Protein AF-A0A554M9Z1-F1 (afdb_monomer_lite)

Radius of gyration: 28.26 Å; chains: 1; bounding box: 62×58×90 Å

Foldseek 3Di:
DDDDDDDDDDDDDDDDDDDDDDPPPDDPPPPDDDDDDDPDPPPPPPPPPPFDDWWAFPAWADDAQFKIKTKTPFDADQVLAFQLQKWKDQDPPDTFRWPGWGWDDDPGIIMIMTGTPPGGRAAPRFIWMFGDQDDQNHGGRDSDDGHGHYPRDTGGHDYDPVQKDFPDFDPDDPDQQRGKTKIFGPDQFWHQCQQPFDWDADPVGDIDTQDHHHDGPPRRDDGIDIDGRD

Secondary structure (DSSP, 8-state):
------------------------------------S-----------PPPPPPPPEEEEEEEETTEEEEEESS---GGG--GGGEEEEEETTEEEPEEEEEEEEETTEEEEEEEESS----TTTT-EEEE--SSTT---SSSSS----S-S--EEEEPPTTSEEEEEEE---SSGGG-EEEEEE-SSS-EE-TT-EEEEE-TT--EEEEEE---SSS-EE-SEEEEE--

Structure (mmCIF, N/CA/C/O backbone):
data_AF-A0A554M9Z1-F1
#
_entry.id   AF-A0A554M9Z1-F1
#
loop_
_atom_site.group_PDB
_atom_site.id
_atom_site.type_symbol
_atom_site.label_atom_id
_atom_site.label_alt_id
_atom_site.label_comp_id
_atom_site.label_asym_id
_atom_site.label_entity_id
_atom_site.label_seq_id
_atom_site.pdbx_PDB_ins_code
_atom_site.Cartn_x
_atom_site.Cartn_y
_atom_site.Cartn_z
_atom_site.occupancy
_atom_site.B_iso_or_equiv
_atom_site.auth_seq_id
_atom_site.auth_comp_id
_atom_site.auth_asym_id
_atom_site.auth_atom_id
_atom_site.pdbx_PDB_model_num
ATOM 1 N N . MET A 1 1 ? -38.032 -23.028 -42.373 1.00 36.22 1 MET A N 1
ATOM 2 C CA . MET A 1 1 ? -36.761 -23.773 -42.470 1.00 36.22 1 MET A CA 1
ATOM 3 C C . MET A 1 1 ? -35.777 -23.158 -41.486 1.00 36.22 1 MET A C 1
ATOM 5 O O . MET A 1 1 ? -35.131 -22.180 -41.818 1.00 36.22 1 MET A O 1
ATOM 9 N N . CYS A 1 2 ? -35.730 -23.688 -40.267 1.00 27.98 2 CYS A N 1
ATOM 10 C CA . CYS A 1 2 ? -34.604 -23.541 -39.347 1.00 27.98 2 CYS A CA 1
ATOM 11 C C . CYS A 1 2 ? -34.327 -24.958 -38.856 1.00 27.98 2 CYS A C 1
ATOM 13 O O . CYS A 1 2 ? -35.214 -25.585 -38.280 1.00 27.98 2 CYS A O 1
ATOM 15 N N . SER A 1 3 ? -33.162 -25.490 -39.200 1.00 33.41 3 SER A N 1
ATOM 16 C CA . SER A 1 3 ? -32.712 -26.811 -38.783 1.00 33.41 3 SER A CA 1
ATOM 17 C C . SER A 1 3 ? -32.178 -26.758 -37.357 1.00 33.41 3 SER A C 1
ATOM 19 O O . SER A 1 3 ? -31.322 -25.934 -37.035 1.00 33.41 3 SER A O 1
ATOM 21 N N . GLU A 1 4 ? -32.693 -27.672 -36.543 1.00 33.28 4 GLU A N 1
ATOM 22 C CA . GLU A 1 4 ? -32.165 -28.102 -35.255 1.00 33.28 4 GLU A CA 1
ATOM 23 C C . GLU A 1 4 ? -30.729 -28.641 -35.379 1.00 33.28 4 GLU A C 1
ATOM 25 O O . GLU A 1 4 ? -30.370 -29.255 -36.383 1.00 33.28 4 GLU A O 1
ATOM 30 N N . TYR A 1 5 ? -29.944 -28.503 -34.308 1.00 33.16 5 TYR A N 1
ATOM 31 C CA . TYR A 1 5 ? -28.853 -29.425 -33.989 1.00 33.16 5 TYR A CA 1
ATOM 32 C C . TYR A 1 5 ? -29.029 -29.890 -32.538 1.00 33.16 5 TYR A C 1
ATOM 34 O O . TYR A 1 5 ? -28.997 -29.086 -31.605 1.00 33.16 5 TYR A O 1
ATOM 42 N N . GLY A 1 6 ? -29.282 -31.193 -32.374 1.00 33.97 6 GLY A N 1
ATOM 43 C CA . GLY A 1 6 ? -29.544 -31.853 -31.093 1.00 33.97 6 GLY A CA 1
ATOM 44 C C . GLY A 1 6 ? -28.294 -31.996 -30.219 1.00 33.97 6 GLY A C 1
ATOM 45 O O . GLY A 1 6 ? -27.185 -32.151 -30.716 1.00 33.97 6 GLY A O 1
ATOM 46 N N . VAL A 1 7 ? -28.400 -31.735 -28.914 1.00 36.91 7 VAL A N 1
ATOM 47 C CA . VAL A 1 7 ? -28.711 -32.655 -27.793 1.00 36.91 7 VAL A CA 1
ATOM 48 C C . VAL A 1 7 ? -27.802 -33.894 -27.692 1.00 36.91 7 VAL A C 1
ATOM 50 O O . VAL A 1 7 ? -27.953 -34.867 -28.427 1.00 36.91 7 VAL A O 1
ATOM 53 N N . GLY A 1 8 ? -26.917 -33.891 -26.685 1.00 30.95 8 GLY A N 1
ATOM 54 C CA . GLY A 1 8 ? -25.987 -34.977 -26.361 1.00 30.95 8 GLY A CA 1
ATOM 55 C C . GLY A 1 8 ? -25.894 -35.285 -24.860 1.00 30.95 8 GLY A C 1
ATOM 56 O O . GLY A 1 8 ? -24.960 -34.868 -24.197 1.00 30.95 8 GLY A O 1
ATOM 57 N N . LYS A 1 9 ? -26.869 -36.075 -24.394 1.00 30.86 9 LYS A N 1
ATOM 58 C CA . LYS A 1 9 ? -26.868 -37.091 -23.314 1.00 30.86 9 LYS A CA 1
ATOM 59 C C . LYS A 1 9 ? -26.649 -36.735 -21.824 1.00 30.86 9 LYS A C 1
ATOM 61 O O . LYS A 1 9 ? -25.631 -36.245 -21.360 1.00 30.86 9 LYS A O 1
ATOM 66 N N . LYS A 1 10 ? -27.665 -37.196 -21.087 1.00 28.91 10 LYS A N 1
ATOM 67 C CA . LYS A 1 10 ? -27.893 -37.348 -19.646 1.00 28.91 10 LYS A CA 1
ATOM 68 C C . LYS A 1 10 ? -27.248 -38.641 -19.127 1.00 28.91 10 LYS A C 1
ATOM 70 O O . LYS A 1 10 ? -27.465 -39.688 -19.731 1.00 28.91 10 LYS A O 1
ATOM 75 N N . TYR A 1 11 ? -26.603 -38.590 -17.960 1.00 26.94 11 TYR A N 1
ATOM 76 C CA . TYR A 1 11 ? -26.458 -39.744 -17.065 1.00 26.94 11 TYR A CA 1
ATOM 77 C C . TYR A 1 11 ? -26.775 -39.329 -15.626 1.00 26.94 11 TYR A C 1
ATOM 79 O O . TYR A 1 11 ? -26.153 -38.433 -15.065 1.00 26.94 11 TYR A O 1
ATOM 87 N N . ILE A 1 12 ? -27.784 -39.988 -15.057 1.00 28.05 12 ILE A N 1
ATOM 88 C CA . ILE A 1 12 ? -28.117 -39.980 -13.633 1.00 28.05 12 ILE A CA 1
ATOM 89 C C . ILE A 1 12 ? -27.546 -41.275 -13.055 1.00 28.05 12 ILE A C 1
ATOM 91 O O . ILE A 1 12 ? -27.904 -42.350 -13.531 1.00 28.05 12 ILE A O 1
ATOM 95 N N . MET A 1 13 ? -26.757 -41.186 -11.985 1.00 25.08 13 MET A N 1
ATOM 96 C CA . MET A 1 13 ? -26.781 -42.201 -10.933 1.00 25.08 13 MET A CA 1
ATOM 97 C C . MET A 1 13 ? -26.662 -41.544 -9.559 1.00 25.08 13 MET A C 1
ATOM 99 O O . MET A 1 13 ? -25.706 -40.844 -9.242 1.00 25.08 13 MET A O 1
ATOM 103 N N . SER A 1 14 ? -27.706 -41.790 -8.776 1.00 29.53 14 SER A N 1
ATOM 104 C CA . SER A 1 14 ? -27.883 -41.454 -7.373 1.00 29.53 14 SER A CA 1
ATOM 105 C C . SER A 1 14 ? -27.041 -42.373 -6.487 1.00 29.53 14 SER A C 1
ATOM 107 O O . SER A 1 14 ? -27.075 -43.592 -6.650 1.00 29.53 14 SER A O 1
ATOM 109 N N . LYS A 1 15 ? -26.378 -41.796 -5.482 1.00 31.91 15 LYS A N 1
ATOM 110 C CA . LYS A 1 15 ? -26.243 -42.425 -4.167 1.00 31.91 15 LYS A CA 1
ATOM 111 C C . LYS A 1 15 ? -26.368 -41.358 -3.085 1.00 31.91 15 LYS A C 1
ATOM 113 O O . LYS A 1 15 ? -25.631 -40.380 -3.054 1.00 31.91 15 LYS A O 1
ATOM 118 N N . HIS A 1 16 ? -27.345 -41.582 -2.215 1.00 29.75 16 HIS A N 1
ATOM 119 C CA . HIS A 1 16 ? -27.614 -40.839 -0.994 1.00 29.75 16 HIS A CA 1
ATOM 120 C C . HIS A 1 16 ? -26.347 -40.650 -0.147 1.00 29.75 16 HIS A C 1
ATOM 122 O O . HIS A 1 16 ? -25.832 -41.620 0.407 1.00 29.75 16 HIS A O 1
ATOM 128 N N . ILE A 1 17 ? -25.923 -39.401 0.053 1.00 32.34 17 ILE A N 1
ATOM 129 C CA . ILE A 1 17 ? -25.160 -39.015 1.243 1.00 32.34 17 ILE A CA 1
ATOM 130 C C . ILE A 1 17 ? -26.130 -38.258 2.141 1.00 32.34 17 ILE A C 1
ATOM 132 O O . ILE A 1 17 ? -26.553 -37.137 1.862 1.00 32.34 17 ILE A O 1
ATOM 136 N N . LYS A 1 18 ? -26.555 -38.947 3.198 1.00 32.44 18 LYS A N 1
ATOM 137 C CA . LYS A 1 18 ? -27.312 -38.364 4.299 1.00 32.44 18 LYS A CA 1
ATOM 138 C C . LYS A 1 18 ? -26.416 -37.340 5.004 1.00 32.44 18 LYS A C 1
ATOM 140 O O . LYS A 1 18 ? -25.336 -37.703 5.440 1.00 32.44 18 LYS A O 1
ATOM 145 N N . SER A 1 19 ? -26.932 -36.116 5.136 1.00 34.56 19 SER A N 1
ATOM 146 C CA . SER A 1 19 ? -26.818 -35.220 6.298 1.00 34.56 19 SER A CA 1
ATOM 147 C C . SER A 1 19 ? -25.435 -35.001 6.931 1.00 34.56 19 SER A C 1
ATOM 149 O O . SER A 1 19 ? -24.895 -35.900 7.557 1.00 34.56 19 SER A O 1
ATOM 151 N N . PHE A 1 20 ? -24.993 -33.742 6.999 1.00 35.16 20 PHE A N 1
ATOM 152 C CA . PHE A 1 20 ? -25.040 -33.005 8.273 1.00 35.16 20 PHE A CA 1
ATOM 153 C C . PHE A 1 20 ? -24.902 -31.498 8.021 1.00 35.16 20 PHE A C 1
ATOM 155 O O . PHE A 1 20 ? -23.844 -30.989 7.665 1.00 35.16 20 PHE A O 1
ATOM 162 N N . SER A 1 21 ? -26.007 -30.781 8.221 1.00 44.44 21 SER A N 1
ATOM 163 C CA . SER A 1 21 ? -26.001 -29.342 8.466 1.00 44.44 21 SER A CA 1
ATOM 164 C C . SER A 1 21 ? -25.299 -29.085 9.795 1.00 44.44 21 SER A C 1
ATOM 166 O O . SER A 1 21 ? -25.696 -29.646 10.8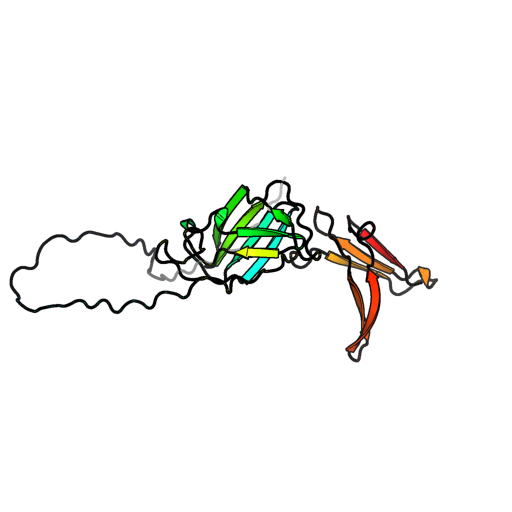16 1.00 44.44 21 SER A O 1
ATOM 168 N N . LYS A 1 22 ? -24.295 -28.210 9.803 1.00 38.00 22 LYS A N 1
ATOM 169 C CA . LYS A 1 22 ? -23.932 -27.457 11.005 1.00 38.00 22 LYS A CA 1
ATOM 170 C C . LYS A 1 22 ? -23.765 -25.989 10.641 1.00 38.00 22 LYS A C 1
ATOM 172 O O . LYS A 1 22 ? -22.665 -25.457 10.593 1.00 38.00 22 LYS A O 1
ATOM 177 N N . ARG A 1 23 ? -24.897 -25.318 10.421 1.00 40.19 23 ARG A N 1
ATOM 178 C CA . ARG A 1 23 ? -25.003 -23.922 10.851 1.00 40.19 23 ARG A CA 1
ATOM 179 C C . ARG A 1 23 ? -24.996 -23.957 12.376 1.00 40.19 23 ARG A C 1
ATOM 181 O O . ARG A 1 23 ? -25.972 -24.393 12.980 1.00 40.19 23 ARG A O 1
ATOM 188 N N . ALA A 1 24 ? -23.879 -23.587 12.992 1.00 34.34 24 ALA A N 1
ATOM 189 C CA . ALA A 1 24 ? -23.815 -23.384 14.432 1.00 34.34 24 ALA A CA 1
ATOM 190 C C . ALA A 1 24 ? -24.523 -22.063 14.764 1.00 34.34 24 ALA A C 1
ATOM 192 O O . ALA A 1 24 ? -23.897 -21.031 14.972 1.00 34.34 24 ALA A O 1
ATOM 193 N N . THR A 1 25 ? -25.854 -22.084 14.748 1.00 36.47 25 THR A N 1
ATOM 194 C CA . THR A 1 25 ? -26.663 -21.045 15.381 1.00 36.47 25 THR A CA 1
ATOM 195 C C . THR A 1 25 ? -26.749 -21.411 16.856 1.00 36.47 25 THR A C 1
ATOM 197 O O . THR A 1 25 ? -27.506 -22.298 17.245 1.00 36.47 25 THR A O 1
ATOM 200 N N . ILE A 1 26 ? -25.898 -20.786 17.668 1.00 36.59 26 ILE A N 1
ATOM 201 C CA . ILE A 1 26 ? -25.904 -20.944 19.122 1.00 36.59 26 ILE A CA 1
ATOM 202 C C . ILE A 1 26 ? -27.097 -20.147 19.654 1.00 36.59 26 ILE A C 1
ATOM 204 O O . ILE A 1 26 ? -27.042 -18.926 19.774 1.00 36.59 26 ILE A O 1
ATOM 208 N N . TYR A 1 27 ? -28.199 -20.838 19.935 1.00 29.75 27 TYR A N 1
ATOM 209 C CA . TYR A 1 27 ? -29.275 -20.290 20.750 1.00 29.75 27 TYR A CA 1
ATOM 210 C C . TYR A 1 27 ? -28.855 -20.404 22.217 1.00 29.75 27 TYR A C 1
ATOM 212 O O . TYR A 1 27 ? -28.729 -21.510 22.741 1.00 29.75 27 TYR A O 1
ATOM 220 N N . PHE A 1 28 ? -28.665 -19.272 22.895 1.00 34.03 28 PHE A N 1
ATOM 221 C CA . PHE A 1 28 ? -28.695 -19.248 24.355 1.00 34.03 28 PHE A CA 1
ATOM 222 C C . PHE A 1 28 ? -30.138 -19.506 24.796 1.00 34.03 28 PHE A C 1
ATOM 224 O O . PHE A 1 28 ? -30.939 -18.584 24.930 1.00 34.03 28 PHE A O 1
ATOM 231 N N . VAL A 1 29 ? -30.494 -20.774 24.993 1.00 32.34 29 VAL A N 1
ATOM 232 C CA . VAL A 1 29 ? -31.663 -21.111 25.803 1.00 32.34 29 VAL A CA 1
ATOM 233 C C . VAL A 1 29 ? -31.212 -21.001 27.251 1.00 32.34 29 VAL A C 1
ATOM 235 O O . VAL A 1 29 ? -30.428 -21.818 27.730 1.00 32.34 29 VAL A O 1
ATOM 238 N N . ALA A 1 30 ? -31.685 -19.969 27.943 1.00 40.31 30 ALA A N 1
ATOM 239 C CA . ALA A 1 30 ? -31.624 -19.912 29.393 1.00 40.31 30 ALA A CA 1
ATOM 240 C C . ALA A 1 30 ? -32.478 -21.064 29.948 1.00 40.31 30 ALA A C 1
ATOM 242 O O . ALA A 1 30 ? -33.692 -20.936 30.101 1.00 40.31 30 ALA A O 1
ATOM 243 N N . ILE A 1 31 ? -31.857 -22.217 30.206 1.00 35.97 31 ILE A N 1
ATOM 244 C CA . ILE A 1 31 ? -32.490 -23.311 30.944 1.00 35.97 31 ILE A CA 1
ATOM 245 C C . ILE A 1 31 ? -32.454 -22.912 32.418 1.00 35.97 31 ILE A C 1
ATOM 247 O O . ILE A 1 31 ? -31.524 -23.215 33.162 1.00 35.97 31 ILE A O 1
ATOM 251 N N . SER A 1 32 ? -33.475 -22.161 32.809 1.00 48.59 32 SER A N 1
ATOM 252 C CA . SER A 1 32 ? -33.864 -21.984 34.197 1.00 48.59 32 SER A CA 1
ATOM 253 C C . SER A 1 32 ? -34.728 -23.177 34.617 1.00 48.59 32 SER A C 1
ATOM 255 O O . SER A 1 32 ? -35.667 -23.546 33.916 1.00 48.59 32 SER A O 1
ATOM 257 N N . THR A 1 33 ? -34.413 -23.728 35.792 1.00 49.50 33 THR A N 1
ATOM 258 C CA . THR A 1 33 ? -35.137 -24.751 36.573 1.00 49.50 33 THR A CA 1
ATO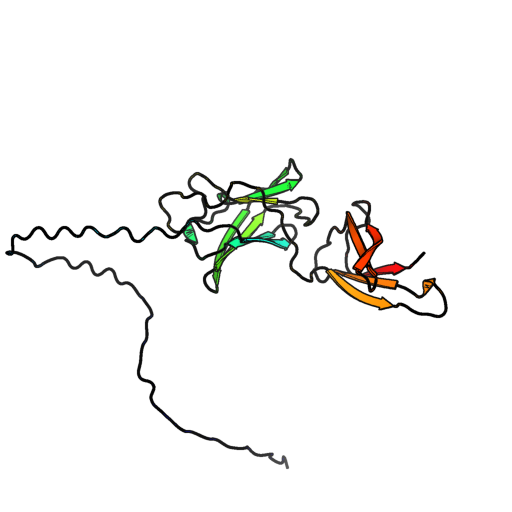M 259 C C . THR A 1 33 ? -35.093 -26.208 36.077 1.00 49.50 33 THR A C 1
ATOM 261 O O . THR A 1 33 ? -35.762 -26.595 35.129 1.00 49.50 33 THR A O 1
ATOM 264 N N . ILE A 1 34 ? -34.340 -27.055 36.789 1.00 48.66 34 ILE A N 1
ATOM 265 C CA . ILE A 1 34 ? -34.827 -28.073 37.754 1.00 48.66 34 ILE A CA 1
ATOM 266 C C . ILE A 1 34 ? -33.633 -28.981 38.089 1.00 48.66 34 ILE A C 1
ATOM 268 O O . ILE A 1 34 ? -33.328 -29.907 37.349 1.00 48.66 34 ILE A O 1
ATOM 272 N N . LEU A 1 35 ? -32.977 -28.734 39.224 1.00 39.66 35 LEU A N 1
ATOM 273 C CA . LEU A 1 35 ? -32.224 -29.745 39.971 1.00 39.66 35 LEU A CA 1
ATOM 274 C C . LEU A 1 35 ? -32.302 -29.356 41.451 1.00 39.66 35 LEU A C 1
ATOM 276 O O . LEU A 1 35 ? -31.535 -28.528 41.932 1.00 39.66 35 LEU A O 1
ATOM 280 N N . TRP A 1 36 ? -33.270 -29.923 42.164 1.00 43.69 36 TRP A N 1
ATOM 281 C CA . TRP A 1 36 ? -33.176 -30.067 43.613 1.00 43.69 36 TRP A CA 1
ATOM 282 C C . TRP A 1 36 ? -32.824 -31.524 43.913 1.00 43.69 36 TRP A C 1
ATOM 284 O O . TRP A 1 36 ? -33.370 -32.438 43.295 1.00 43.69 36 TRP A O 1
ATOM 294 N N . SER A 1 37 ? -31.939 -31.697 44.898 1.00 50.44 37 SER A N 1
ATOM 295 C CA . SER A 1 37 ? -31.742 -32.930 45.676 1.00 50.44 37 SER A CA 1
ATOM 296 C C . SER A 1 37 ? -30.714 -33.959 45.189 1.00 50.44 37 SER A C 1
ATOM 298 O O . SER A 1 37 ? -30.940 -35.158 45.304 1.00 50.44 37 SER A O 1
ATOM 300 N N . ILE A 1 38 ? -29.525 -33.516 44.781 1.00 52.94 38 ILE A N 1
ATOM 301 C CA . ILE A 1 38 ? -28.291 -34.278 45.048 1.00 52.94 38 ILE A CA 1
ATOM 302 C C . ILE A 1 38 ? -27.198 -33.281 45.421 1.00 52.94 38 ILE A C 1
ATOM 304 O O . ILE A 1 38 ? -26.716 -32.531 44.579 1.00 52.94 38 ILE A O 1
ATOM 308 N N . GLY A 1 39 ? -26.857 -33.236 46.710 1.00 55.16 39 GLY A N 1
ATOM 309 C CA . GLY A 1 39 ? -25.827 -32.370 47.287 1.00 55.16 39 GLY A CA 1
ATOM 310 C C . GLY A 1 39 ? -24.410 -32.791 46.901 1.00 55.16 39 GLY A C 1
ATOM 311 O O . GLY A 1 39 ? -23.597 -33.091 47.769 1.00 55.16 39 GLY A O 1
ATOM 312 N N . LEU A 1 40 ? -24.117 -32.828 45.604 1.00 54.78 40 LEU A N 1
ATOM 313 C CA . LEU A 1 40 ? -22.760 -32.912 45.084 1.00 54.78 40 LEU A CA 1
ATOM 314 C C . LEU A 1 40 ? -22.364 -31.511 44.606 1.00 54.78 40 LEU A C 1
ATOM 316 O O . LEU A 1 40 ? -23.070 -30.950 43.764 1.00 54.78 40 LEU A O 1
ATOM 320 N N . PRO A 1 41 ? -21.270 -30.918 45.119 1.00 57.25 41 PRO A N 1
ATOM 321 C CA . PRO A 1 41 ? -20.761 -29.666 44.586 1.00 57.25 41 PRO A CA 1
ATOM 322 C C . PRO A 1 41 ? -20.162 -29.944 43.204 1.00 57.25 41 PRO A C 1
ATOM 324 O O . PRO A 1 41 ? -18.968 -30.198 43.059 1.00 57.25 41 PRO A O 1
ATOM 327 N N . PHE A 1 42 ? -20.995 -29.929 42.166 1.00 53.62 42 PHE A N 1
ATOM 328 C CA . PHE A 1 42 ? -20.510 -29.862 40.795 1.00 53.62 42 PHE A CA 1
ATOM 329 C C . PHE A 1 42 ? -20.023 -28.437 40.545 1.00 53.62 42 PHE A C 1
ATOM 331 O O . PHE A 1 42 ? -20.753 -27.580 40.048 1.00 53.62 42 PHE A O 1
ATOM 33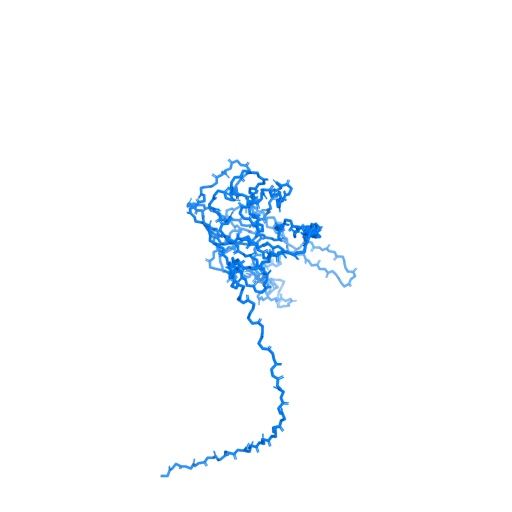8 N N . SER A 1 43 ? -18.775 -28.173 40.920 1.00 59.97 43 SER A N 1
ATOM 339 C CA . SER A 1 43 ? -18.058 -27.008 40.423 1.00 59.97 43 SER A CA 1
ATOM 340 C C . SER A 1 43 ? -17.741 -27.259 38.955 1.00 59.97 43 SER A C 1
ATOM 342 O O . SER A 1 43 ? -16.799 -27.978 38.625 1.00 59.97 43 SER A O 1
ATOM 344 N N . PHE A 1 44 ? -18.520 -26.661 38.057 1.00 50.91 44 PHE A N 1
ATOM 345 C CA . PHE A 1 44 ? -18.026 -26.409 36.713 1.00 50.91 44 PHE A CA 1
ATOM 346 C C . PHE A 1 44 ? -16.890 -25.400 36.863 1.00 50.91 44 PHE A C 1
ATOM 348 O O . PHE A 1 44 ? -17.127 -24.213 37.063 1.00 50.91 44 PHE A O 1
ATOM 355 N N . SER A 1 45 ? -15.649 -25.875 36.825 1.00 54.47 45 SER A N 1
ATOM 356 C CA . SER A 1 45 ? -14.541 -25.023 36.420 1.00 54.47 45 SER A CA 1
ATOM 357 C C . SER A 1 45 ? -14.564 -25.068 34.896 1.00 54.47 45 SER A C 1
ATOM 359 O O . SER A 1 45 ? -14.102 -26.067 34.338 1.00 54.47 45 SER A O 1
ATOM 361 N N . PRO A 1 46 ? -15.185 -24.097 34.190 1.00 58.62 46 PRO A N 1
ATOM 362 C CA . PRO A 1 46 ? -14.963 -24.008 32.761 1.00 58.62 46 PRO A CA 1
ATOM 363 C C . PRO A 1 46 ? -13.456 -23.867 32.610 1.00 58.62 46 PRO A C 1
ATOM 365 O O . PRO A 1 46 ? -12.878 -22.884 33.073 1.00 58.62 46 PRO A O 1
ATOM 368 N N . THR A 1 47 ? -12.802 -24.876 32.036 1.00 58.25 47 THR A N 1
ATOM 369 C CA . THR A 1 47 ? -11.435 -24.690 31.570 1.00 58.25 47 THR A CA 1
ATOM 370 C C . THR A 1 47 ? -11.509 -23.466 30.665 1.00 58.25 47 THR A C 1
ATOM 372 O O . THR A 1 47 ? -12.311 -23.503 29.725 1.00 58.25 47 THR A O 1
ATOM 375 N N . PRO A 1 48 ? -10.796 -22.365 30.966 1.00 56.03 48 PRO A N 1
ATOM 376 C CA . PRO A 1 48 ? -10.778 -21.226 30.072 1.00 56.03 48 PRO A CA 1
ATOM 377 C C . PRO A 1 48 ? -10.372 -21.782 28.716 1.00 56.03 48 PRO A C 1
ATOM 379 O O . PRO A 1 48 ? -9.292 -22.360 28.581 1.00 56.03 48 PRO A O 1
ATOM 382 N N . ILE A 1 49 ? -11.274 -21.716 27.739 1.00 54.22 49 ILE A N 1
ATOM 383 C CA . ILE A 1 49 ? -10.891 -21.993 26.362 1.00 54.22 49 ILE A CA 1
ATOM 384 C C . ILE A 1 49 ? -9.802 -20.960 26.108 1.00 54.22 49 ILE A C 1
ATOM 386 O O . ILE A 1 49 ? -10.060 -19.775 26.319 1.00 54.22 49 ILE A O 1
ATOM 390 N N . ALA A 1 50 ? -8.580 -21.404 25.810 1.00 57.22 50 ALA A N 1
ATOM 391 C CA . ALA A 1 50 ? -7.461 -20.492 25.622 1.00 57.22 50 ALA A CA 1
ATOM 392 C C . ALA A 1 50 ? -7.916 -19.376 24.673 1.00 57.22 50 ALA A C 1
ATOM 394 O O . ALA A 1 50 ? -8.378 -19.666 23.566 1.00 57.22 50 ALA A O 1
ATOM 395 N N . GLN A 1 51 ? -7.884 -18.131 25.156 1.00 60.56 51 GLN A N 1
ATOM 396 C CA . GLN A 1 51 ? -8.285 -16.967 24.377 1.00 60.56 51 GLN A CA 1
ATOM 397 C C . GLN A 1 51 ? -7.489 -17.001 23.071 1.00 60.56 51 GLN A C 1
ATOM 399 O O . GLN A 1 51 ? -6.264 -17.143 23.093 1.00 60.56 51 GLN A O 1
ATOM 404 N N . ALA A 1 52 ? -8.188 -16.953 21.934 1.00 64.88 52 ALA A N 1
ATOM 405 C CA . ALA A 1 52 ? -7.523 -16.894 20.640 1.00 64.88 52 ALA A CA 1
ATOM 406 C C . ALA A 1 52 ? -6.595 -15.675 20.631 1.00 64.88 52 ALA A C 1
ATOM 408 O O . ALA A 1 52 ? -7.024 -14.594 21.043 1.00 64.88 52 ALA A O 1
ATOM 409 N N . ALA A 1 53 ? -5.351 -15.865 20.180 1.00 75.00 53 ALA A N 1
ATOM 410 C CA . ALA A 1 53 ? -4.343 -14.808 20.143 1.00 75.00 53 ALA A CA 1
ATOM 411 C C . ALA A 1 53 ? -4.887 -13.552 19.445 1.00 75.00 53 ALA A C 1
ATOM 413 O O . ALA A 1 53 ? -5.699 -13.671 18.528 1.00 75.00 53 ALA A O 1
ATOM 414 N N . ALA A 1 54 ? -4.452 -12.363 19.864 1.00 78.44 54 ALA A N 1
ATOM 415 C CA . ALA A 1 54 ? -4.863 -11.102 19.247 1.00 78.44 54 ALA A CA 1
ATOM 416 C C . ALA A 1 54 ? -4.618 -11.075 17.717 1.00 78.44 54 ALA A C 1
ATOM 418 O O . ALA A 1 54 ? -3.600 -11.605 17.258 1.00 78.44 54 ALA A O 1
ATOM 419 N N . PRO A 1 55 ? -5.519 -10.455 16.927 1.00 86.50 55 PRO A N 1
ATOM 420 C CA . PRO A 1 55 ? -5.414 -10.419 15.468 1.00 86.50 55 PRO A CA 1
ATOM 421 C C . PRO A 1 55 ? -4.266 -9.511 15.019 1.00 86.50 55 PRO A C 1
ATOM 423 O O . PRO A 1 55 ? -4.264 -8.320 15.314 1.00 86.50 55 PRO A O 1
ATOM 426 N N . LYS A 1 56 ? -3.303 -10.026 14.259 1.00 87.06 56 LYS A N 1
ATOM 427 C CA . LYS A 1 56 ? -2.153 -9.232 13.802 1.00 87.06 56 LYS A CA 1
ATOM 428 C C . LYS A 1 56 ? -2.394 -8.649 12.426 1.00 87.06 56 LYS A C 1
ATOM 430 O O . LYS A 1 56 ? -3.121 -9.212 11.611 1.00 87.06 56 LYS A O 1
ATOM 435 N N . ILE A 1 57 ? -1.750 -7.522 12.134 1.00 91.12 57 ILE A N 1
ATOM 436 C CA . ILE A 1 57 ? -1.744 -7.000 10.766 1.00 91.12 57 ILE A CA 1
ATOM 437 C C . ILE A 1 57 ? -0.872 -7.905 9.901 1.00 91.12 57 ILE A C 1
ATOM 439 O O . ILE A 1 57 ? 0.283 -8.166 10.229 1.00 91.12 57 ILE A O 1
ATOM 443 N N . ASN A 1 58 ? -1.428 -8.337 8.775 1.00 92.19 58 ASN A N 1
ATOM 444 C CA . ASN A 1 58 ? -0.700 -9.031 7.726 1.00 92.19 58 ASN A CA 1
ATOM 445 C C . ASN A 1 58 ? -0.069 -8.012 6.763 1.00 92.19 58 ASN A C 1
ATOM 447 O O . ASN A 1 58 ? 1.144 -7.997 6.582 1.00 92.19 58 ASN A O 1
ATOM 451 N N . PHE A 1 59 ? -0.878 -7.111 6.190 1.00 92.94 59 PHE A N 1
ATOM 452 C CA . PHE A 1 59 ? -0.389 -6.010 5.351 1.00 92.94 59 PHE A CA 1
ATOM 453 C C . PHE A 1 59 ? -1.409 -4.873 5.204 1.00 92.94 59 PHE A C 1
ATOM 455 O O . PHE A 1 59 ? -2.601 -5.036 5.484 1.00 92.94 59 PHE A O 1
ATOM 462 N N . VAL A 1 60 ? -0.930 -3.727 4.712 1.00 95.25 60 VAL A N 1
ATOM 463 C CA . VAL A 1 60 ? -1.739 -2.554 4.359 1.00 95.25 60 VAL A CA 1
ATOM 464 C C . VAL A 1 60 ? -1.591 -2.279 2.871 1.00 95.25 60 VAL A C 1
ATOM 466 O O . VAL A 1 60 ? -0.477 -2.071 2.410 1.00 95.25 60 VAL A O 1
ATOM 469 N N . GLN A 1 61 ? -2.690 -2.262 2.121 1.00 94.62 61 GLN A N 1
ATOM 470 C CA . GLN A 1 61 ? -2.682 -2.154 0.661 1.00 94.62 61 GLN A CA 1
ATOM 471 C C . GLN A 1 61 ? -3.404 -0.893 0.178 1.00 94.62 61 GLN A C 1
ATOM 473 O O . GLN A 1 61 ? -4.488 -0.561 0.650 1.00 94.62 61 GLN A O 1
ATOM 478 N N . TYR A 1 62 ? -2.807 -0.206 -0.790 1.00 94.12 62 TYR A N 1
ATOM 479 C CA . TYR A 1 62 ? -3.355 0.982 -1.437 1.00 94.12 62 TYR A CA 1
ATOM 480 C C . TYR A 1 62 ? -4.612 0.685 -2.268 1.00 94.12 62 TYR A C 1
ATOM 482 O O . TYR A 1 62 ? -4.674 -0.332 -2.964 1.00 94.12 62 TYR A O 1
ATOM 490 N N . ILE A 1 63 ? -5.580 1.610 -2.245 1.00 93.12 63 ILE A N 1
ATOM 491 C CA . ILE A 1 63 ? -6.754 1.613 -3.136 1.00 93.12 63 ILE A CA 1
ATOM 492 C C . ILE A 1 63 ? -6.788 2.901 -3.969 1.00 93.12 63 ILE A C 1
ATOM 494 O O . ILE A 1 63 ? -6.921 2.854 -5.193 1.00 93.12 63 ILE A O 1
ATOM 498 N N . SER A 1 64 ? -6.697 4.057 -3.310 1.00 91.88 64 SER A N 1
ATOM 499 C CA . SER A 1 64 ? -6.780 5.381 -3.933 1.00 91.88 64 SER A CA 1
ATOM 500 C C . SER A 1 64 ? -5.995 6.416 -3.117 1.00 91.88 64 SER A C 1
ATOM 502 O O . SER A 1 64 ? -5.581 6.105 -1.999 1.00 91.88 64 SER A O 1
ATOM 504 N N . PRO A 1 65 ? -5.839 7.668 -3.597 1.00 90.81 65 PRO A N 1
ATOM 505 C CA . PRO A 1 65 ? -5.146 8.712 -2.840 1.00 90.81 65 PRO A CA 1
ATOM 506 C C . PRO A 1 65 ? -5.728 8.955 -1.442 1.00 90.81 65 PRO A C 1
ATOM 508 O O . PRO A 1 65 ? -5.033 9.441 -0.564 1.00 90.81 65 PRO A O 1
ATOM 511 N N . THR A 1 66 ? -6.987 8.591 -1.209 1.00 94.31 66 THR A N 1
ATOM 512 C CA . THR A 1 66 ? -7.661 8.787 0.077 1.00 94.31 66 THR A CA 1
ATOM 513 C C . THR A 1 66 ? -7.992 7.488 0.794 1.00 94.31 66 THR A C 1
ATOM 515 O O . THR A 1 66 ? -8.555 7.549 1.884 1.00 94.31 66 THR A O 1
ATOM 518 N N . SER A 1 67 ? -7.698 6.314 0.224 1.00 95.31 67 SER A N 1
ATOM 519 C CA . SER A 1 67 ? -8.156 5.046 0.798 1.00 95.31 67 SER A CA 1
ATOM 520 C C . SER A 1 67 ? -7.167 3.892 0.674 1.00 95.31 67 SER A C 1
ATOM 522 O O . SER A 1 67 ? -6.413 3.763 -0.293 1.00 95.31 67 SER A O 1
ATOM 524 N N . PHE A 1 68 ? -7.205 3.022 1.680 1.00 96.69 68 PHE A N 1
ATOM 525 C CA . PHE A 1 68 ? -6.379 1.826 1.796 1.00 96.69 68 PHE A CA 1
ATOM 526 C C . PHE A 1 68 ? -7.146 0.717 2.523 1.00 96.69 68 PHE A C 1
ATOM 528 O O . PHE A 1 68 ? -8.137 0.968 3.214 1.00 96.69 68 PHE A O 1
ATOM 535 N N . THR A 1 69 ? -6.679 -0.521 2.389 1.00 97.06 69 THR A N 1
ATOM 536 C CA . THR A 1 69 ? -7.158 -1.651 3.186 1.00 97.06 69 THR A CA 1
ATOM 537 C C . THR A 1 69 ? -6.114 -2.104 4.194 1.00 97.06 69 THR A C 1
ATOM 539 O O . THR A 1 69 ? -4.946 -2.226 3.836 1.00 97.06 69 THR A O 1
ATOM 542 N N . VAL A 1 70 ? -6.534 -2.458 5.406 1.00 96.44 70 VAL A N 1
ATOM 543 C CA . VAL A 1 70 ? -5.721 -3.178 6.396 1.00 96.44 70 VAL A CA 1
ATOM 544 C C . VAL A 1 70 ? -6.229 -4.608 6.480 1.00 96.44 70 VAL A C 1
ATOM 546 O O . VAL A 1 70 ? -7.382 -4.838 6.855 1.00 96.44 70 VAL A O 1
ATOM 549 N N . ARG A 1 71 ? -5.384 -5.572 6.117 1.00 94.88 71 ARG A N 1
ATOM 550 C CA . ARG A 1 71 ? -5.712 -6.995 6.188 1.00 94.88 71 ARG A CA 1
ATOM 551 C C . ARG A 1 71 ? -5.068 -7.608 7.422 1.00 94.88 71 ARG A C 1
ATOM 553 O O . ARG A 1 71 ? -3.858 -7.484 7.610 1.00 94.88 71 ARG A O 1
ATOM 560 N N . PHE A 1 72 ? -5.871 -8.287 8.230 1.00 93.19 72 PHE A N 1
ATOM 561 C CA . PHE A 1 72 ? -5.403 -9.002 9.413 1.00 93.19 72 PHE A CA 1
ATOM 562 C C . PHE A 1 72 ? -5.018 -10.452 9.069 1.00 93.19 72 PHE A C 1
ATOM 564 O O . PHE A 1 72 ? -5.267 -10.930 7.959 1.00 93.19 72 PHE A O 1
ATOM 571 N N . ASP A 1 73 ? -4.364 -11.146 9.993 1.00 92.00 73 ASP A N 1
ATOM 572 C CA . ASP A 1 73 ? -3.971 -12.554 9.858 1.00 92.00 73 ASP A CA 1
ATOM 573 C C . ASP A 1 73 ? -5.105 -13.540 10.185 1.00 92.00 73 ASP A C 1
ATOM 575 O O . ASP A 1 73 ? -5.010 -14.719 9.848 1.00 92.00 73 ASP A O 1
ATOM 579 N N . GLN A 1 74 ? -6.195 -13.051 10.780 1.00 90.19 74 GLN A N 1
ATOM 580 C CA . GLN A 1 74 ? -7.359 -13.843 11.165 1.00 90.19 74 GLN A CA 1
ATOM 581 C C . GLN A 1 74 ? -8.656 -13.017 11.186 1.00 90.19 74 GLN A C 1
ATOM 583 O O . GLN A 1 74 ? -8.670 -11.800 10.973 1.00 90.19 74 GLN A O 1
ATOM 588 N N . ALA A 1 75 ? -9.775 -13.694 11.434 1.00 91.50 75 ALA A N 1
ATOM 589 C CA . ALA A 1 75 ? -11.055 -13.061 11.714 1.00 91.50 75 ALA A CA 1
ATOM 590 C C . ALA A 1 75 ? -11.074 -12.462 13.127 1.00 91.50 75 ALA A C 1
ATOM 592 O O . ALA A 1 75 ? -10.521 -13.029 14.065 1.00 91.50 75 ALA A O 1
ATOM 593 N N . MET A 1 76 ? -11.771 -11.340 13.282 1.00 89.81 76 MET A N 1
ATOM 594 C CA . MET A 1 76 ? -11.912 -10.614 14.549 1.00 89.81 76 MET A CA 1
ATOM 595 C C . MET A 1 76 ? -13.263 -9.890 14.624 1.00 89.81 76 MET A C 1
ATOM 597 O O . MET A 1 76 ? -14.004 -9.843 13.637 1.00 89.81 76 MET A O 1
ATOM 601 N N . SER A 1 77 ? -13.590 -9.300 15.778 1.00 91.06 77 SER A N 1
ATOM 602 C CA . SER A 1 77 ? -14.856 -8.586 15.961 1.00 91.06 77 SER A CA 1
ATOM 603 C C . SER A 1 77 ? -14.888 -7.294 15.143 1.00 91.06 77 SER A C 1
ATOM 605 O O . SER A 1 77 ? -14.183 -6.331 15.445 1.00 91.06 77 SER A O 1
ATOM 607 N N . LEU A 1 78 ? -15.762 -7.239 14.136 1.00 92.75 78 LEU A N 1
ATOM 608 C CA . LEU A 1 78 ? -15.919 -6.067 13.264 1.00 92.75 78 LEU A CA 1
ATOM 609 C C . LEU A 1 78 ? -16.347 -4.805 14.028 1.00 92.75 78 LEU A C 1
ATOM 611 O O . LEU A 1 78 ? -16.005 -3.703 13.619 1.00 92.75 78 LEU A O 1
ATOM 615 N N . ALA A 1 79 ? -17.043 -4.966 15.159 1.00 90.75 79 ALA A N 1
ATOM 616 C CA . ALA A 1 79 ? -17.490 -3.861 16.009 1.00 90.75 79 ALA A CA 1
ATOM 617 C C . ALA A 1 79 ? -16.338 -3.114 16.707 1.00 90.75 79 ALA A C 1
ATOM 619 O O . ALA A 1 79 ? -16.557 -2.058 17.288 1.00 90.75 79 ALA A O 1
ATOM 620 N N . THR A 1 80 ? -15.128 -3.673 16.674 1.00 90.06 80 THR A N 1
ATOM 621 C CA . THR A 1 80 ? -13.933 -3.092 17.308 1.00 90.06 80 THR A CA 1
ATOM 622 C C . THR A 1 80 ? -13.101 -2.266 16.327 1.00 90.06 80 THR A C 1
ATOM 624 O O . THR A 1 80 ? -12.128 -1.634 16.723 1.00 90.06 80 THR A O 1
ATOM 627 N N . ILE A 1 81 ? -13.493 -2.255 15.047 1.00 93.19 81 ILE A N 1
ATOM 628 C CA . ILE A 1 81 ? -12.904 -1.399 14.024 1.00 93.19 81 ILE A CA 1
ATOM 629 C C . ILE A 1 81 ? -13.669 -0.077 13.989 1.00 93.19 81 ILE A C 1
ATOM 631 O O . ILE A 1 81 ? -14.859 -0.041 13.677 1.00 93.19 81 ILE A O 1
ATOM 635 N N . SER A 1 82 ? -12.967 1.014 14.269 1.00 94.75 82 SER A N 1
ATOM 636 C CA . SER A 1 82 ? -13.483 2.378 14.197 1.00 94.75 82 SER A CA 1
ATOM 637 C C . SER A 1 82 ? -12.484 3.288 13.477 1.00 94.75 82 SER A C 1
ATOM 639 O O . SER A 1 82 ? -11.369 2.884 13.142 1.00 94.75 82 SER A O 1
ATOM 641 N N . THR A 1 83 ? -12.858 4.542 13.221 1.00 96.25 83 THR A N 1
ATOM 642 C CA . THR A 1 83 ? -11.921 5.534 12.665 1.00 96.25 83 THR A CA 1
ATOM 643 C C . THR A 1 83 ? -10.723 5.765 13.586 1.00 96.25 83 THR A C 1
ATOM 645 O O . THR A 1 83 ? -9.610 5.941 13.102 1.00 96.25 83 THR A O 1
ATOM 648 N N . GLY A 1 84 ? -10.924 5.680 14.906 1.00 93.50 84 GLY A N 1
ATOM 649 C CA . GLY A 1 84 ? -9.861 5.790 15.904 1.00 93.50 84 GLY A CA 1
ATOM 650 C C . GLY A 1 84 ? -8.926 4.580 15.957 1.00 93.50 84 GLY A C 1
ATOM 651 O O . GLY A 1 84 ? -7.911 4.636 16.648 1.00 93.50 84 GLY A O 1
ATOM 652 N N . SER A 1 85 ? -9.240 3.490 15.248 1.00 93.62 85 SER A N 1
ATOM 653 C CA . SER A 1 85 ? -8.362 2.320 15.159 1.00 93.62 85 SER A CA 1
ATOM 654 C C . SER A 1 85 ? -7.131 2.572 14.294 1.00 93.62 85 SER A C 1
ATOM 656 O O . SER A 1 85 ? -6.183 1.792 14.379 1.00 93.62 85 SER A O 1
ATOM 658 N N . PHE A 1 86 ? -7.128 3.626 13.470 1.00 94.94 86 PHE A N 1
ATOM 659 C CA . PHE A 1 86 ? -6.083 3.882 12.483 1.00 94.94 86 PHE A CA 1
ATOM 660 C C . PHE A 1 86 ? -5.535 5.302 12.585 1.00 94.94 86 PHE A C 1
ATOM 662 O O . PHE A 1 86 ? -6.268 6.269 12.779 1.00 94.94 86 PHE A O 1
ATOM 669 N N . THR A 1 87 ? -4.231 5.432 12.382 1.00 93.88 87 THR A N 1
ATOM 670 C CA . THR A 1 87 ? -3.557 6.711 12.155 1.00 93.88 87 THR A CA 1
ATOM 671 C C . THR A 1 87 ? -2.801 6.598 10.843 1.00 93.88 87 THR A C 1
ATOM 673 O O . THR A 1 87 ? -1.975 5.699 10.692 1.00 93.88 87 THR A O 1
ATOM 676 N N . LEU A 1 88 ? -3.106 7.470 9.887 1.00 94.94 88 LEU A N 1
ATOM 677 C CA . LEU A 1 88 ? -2.417 7.530 8.602 1.00 94.94 88 LEU A CA 1
ATOM 678 C C . LEU A 1 88 ? -1.358 8.630 8.656 1.00 94.94 88 LEU A C 1
ATOM 680 O O . LEU A 1 88 ? -1.661 9.744 9.080 1.00 94.94 88 LEU A O 1
ATOM 684 N N . MET A 1 89 ? -0.151 8.311 8.195 1.00 91.31 89 MET A N 1
ATOM 685 C CA . MET A 1 89 ? 0.919 9.273 7.971 1.00 91.31 89 MET A CA 1
ATOM 686 C C . MET A 1 89 ? 1.314 9.271 6.491 1.00 91.31 89 MET A C 1
ATOM 688 O O . MET A 1 89 ? 1.728 8.231 5.979 1.00 91.31 89 MET A O 1
ATOM 692 N N . THR A 1 90 ? 1.172 10.411 5.814 1.00 86.25 90 THR A N 1
ATOM 693 C CA . THR A 1 90 ? 1.504 10.646 4.384 1.00 86.25 90 THR A CA 1
ATOM 694 C C . THR A 1 90 ? 2.845 11.379 4.202 1.00 86.25 90 THR A C 1
ATOM 696 O O . THR A 1 90 ? 3.268 11.721 3.103 1.00 86.25 90 THR A O 1
ATOM 699 N N . SER A 1 91 ? 3.518 11.659 5.319 1.00 72.94 91 SER A N 1
ATOM 700 C CA . SER A 1 91 ? 4.880 12.179 5.438 1.00 72.94 91 SER A CA 1
ATOM 701 C C . SER A 1 91 ? 5.346 11.939 6.878 1.00 72.94 91 SER A C 1
ATOM 703 O O . SER A 1 91 ? 4.523 11.696 7.761 1.00 72.94 91 SER A O 1
ATOM 705 N N . ALA A 1 92 ? 6.649 12.041 7.159 1.00 61.69 92 ALA A N 1
ATOM 706 C CA . ALA A 1 92 ? 7.204 11.828 8.502 1.00 61.69 92 ALA A CA 1
ATOM 707 C C . ALA A 1 92 ? 6.577 12.722 9.596 1.00 61.69 92 ALA A C 1
ATOM 709 O O . ALA A 1 92 ? 6.736 12.440 10.783 1.00 61.69 92 ALA A O 1
ATOM 710 N N . THR A 1 93 ? 5.887 13.798 9.210 1.00 61.22 93 THR A N 1
ATOM 711 C CA . THR A 1 93 ? 5.272 14.764 10.128 1.00 61.22 93 THR A CA 1
ATOM 712 C C . THR A 1 93 ? 3.778 14.979 9.914 1.00 61.22 93 THR A C 1
ATOM 714 O O . THR A 1 93 ? 3.177 15.691 10.714 1.00 61.22 93 THR A O 1
ATOM 717 N N . ASP A 1 94 ? 3.182 14.429 8.852 1.00 76.69 94 ASP A N 1
ATOM 718 C CA . ASP A 1 94 ? 1.792 14.734 8.499 1.00 76.69 94 ASP A CA 1
ATOM 719 C C . ASP A 1 94 ? 0.872 13.590 8.914 1.00 76.69 94 ASP A C 1
ATOM 721 O O . ASP A 1 94 ? 1.074 12.447 8.509 1.00 76.69 94 ASP A O 1
ATOM 725 N N . THR A 1 95 ? -0.100 13.890 9.775 1.00 85.81 95 THR A N 1
ATOM 726 C CA . THR A 1 95 ? -1.087 12.924 10.265 1.00 85.81 95 THR A CA 1
ATOM 727 C C . THR A 1 95 ? -2.449 13.279 9.703 1.00 85.81 95 THR A C 1
ATOM 729 O O . THR A 1 95 ? -2.994 14.346 9.981 1.00 85.81 95 THR A O 1
ATOM 732 N N . GLU A 1 96 ? -3.027 12.343 8.965 1.00 91.38 96 GLU A N 1
ATOM 733 C CA . GLU A 1 96 ? -4.279 12.554 8.252 1.00 91.38 96 GLU A CA 1
ATOM 734 C C . GLU A 1 96 ? -5.497 12.200 9.112 1.00 91.38 96 GLU A C 1
ATOM 736 O O . GLU A 1 96 ? -5.474 11.288 9.946 1.00 91.38 96 GLU A O 1
ATOM 741 N N . THR A 1 97 ? -6.616 12.883 8.863 1.00 93.94 97 THR A N 1
ATOM 742 C CA . THR A 1 97 ? -7.882 12.586 9.546 1.00 93.94 97 THR A CA 1
ATOM 743 C C . THR A 1 97 ? -8.610 11.431 8.862 1.00 93.94 97 THR A C 1
ATOM 745 O O . THR A 1 97 ? -9.056 11.555 7.719 1.00 93.94 97 THR A O 1
ATOM 748 N N . ILE A 1 98 ? -8.805 10.325 9.584 1.00 97.38 98 ILE A N 1
ATOM 749 C CA . ILE A 1 98 ? -9.609 9.186 9.123 1.00 97.38 98 ILE A CA 1
ATOM 750 C C . ILE A 1 98 ? -11.101 9.534 9.197 1.00 97.38 98 ILE A C 1
ATOM 752 O O . ILE A 1 98 ? -11.634 9.795 10.275 1.00 97.38 98 ILE A O 1
ATOM 756 N N . SER A 1 99 ? -11.792 9.507 8.057 1.00 96.88 99 SER A N 1
ATOM 757 C CA . SER A 1 99 ? -13.224 9.815 7.959 1.00 96.88 99 SER A CA 1
ATOM 758 C C . SER A 1 99 ? -14.112 8.586 8.058 1.00 96.88 99 SER A C 1
ATOM 760 O O . SER A 1 99 ? -15.182 8.652 8.660 1.00 96.88 99 SER A O 1
ATOM 762 N N . THR A 1 100 ? -13.676 7.453 7.505 1.00 97.75 100 THR A N 1
ATOM 763 C CA . THR A 1 100 ? -14.420 6.193 7.599 1.00 97.75 100 THR A CA 1
ATOM 764 C C . THR A 1 100 ? -13.482 5.015 7.788 1.00 97.75 100 THR A C 1
ATOM 766 O O . THR A 1 100 ? -12.447 4.933 7.130 1.00 97.75 100 THR A O 1
ATOM 769 N N . ALA A 1 101 ? -13.894 4.064 8.619 1.00 97.44 101 ALA A N 1
ATOM 770 C CA . ALA A 1 101 ? -13.286 2.749 8.719 1.00 97.44 101 ALA A CA 1
ATOM 771 C C . ALA A 1 101 ? -14.409 1.714 8.772 1.00 97.44 101 ALA A C 1
ATOM 773 O O . ALA A 1 101 ? -15.253 1.746 9.665 1.00 97.44 101 ALA A O 1
ATOM 774 N N . THR A 1 102 ? -14.446 0.827 7.786 1.00 97.19 102 THR A N 1
ATOM 775 C CA . THR A 1 102 ? -15.444 -0.245 7.697 1.00 97.19 102 THR A CA 1
ATOM 776 C C . THR A 1 102 ? -14.724 -1.569 7.562 1.00 97.19 102 THR A C 1
ATOM 778 O O . THR A 1 102 ? -13.692 -1.639 6.904 1.00 97.19 102 THR A O 1
ATOM 781 N N . ALA A 1 103 ? -15.230 -2.624 8.191 1.00 96.75 103 ALA A N 1
ATOM 782 C CA . ALA A 1 103 ? -14.584 -3.926 8.158 1.00 96.75 103 ALA A CA 1
ATOM 783 C C . ALA A 1 103 ? -15.540 -5.012 7.685 1.00 96.75 103 ALA A C 1
ATOM 785 O O . ALA A 1 103 ? -16.744 -4.969 7.935 1.00 96.75 103 ALA A O 1
ATOM 786 N N . SER A 1 104 ? -14.976 -6.003 7.006 1.00 97.12 104 SER A N 1
ATOM 787 C CA . SER A 1 104 ? -15.677 -7.212 6.592 1.00 97.12 104 SER A CA 1
ATOM 788 C C . SER A 1 104 ? -14.786 -8.424 6.822 1.00 97.12 104 SER A C 1
ATOM 790 O O . SER A 1 104 ? -13.560 -8.303 6.846 1.00 97.12 104 SER A O 1
ATOM 792 N N . THR A 1 105 ? -15.401 -9.589 6.993 1.00 96.31 105 THR A N 1
ATOM 793 C CA . THR A 1 105 ? -14.684 -10.862 7.069 1.00 96.31 105 THR A CA 1
ATOM 794 C C . THR A 1 105 ? -15.049 -11.708 5.861 1.00 96.31 105 THR A C 1
ATOM 796 O O . THR A 1 105 ? -16.225 -11.990 5.632 1.00 96.31 105 THR A O 1
ATOM 799 N N . ALA A 1 106 ? -14.037 -12.134 5.114 1.00 94.94 106 ALA A N 1
ATOM 800 C CA . ALA A 1 106 ? -14.158 -13.088 4.019 1.00 94.94 106 ALA A CA 1
ATOM 801 C C . ALA A 1 106 ? -13.072 -14.155 4.183 1.00 94.94 106 ALA A C 1
ATOM 803 O O . ALA A 1 106 ? -11.971 -13.848 4.636 1.00 94.94 106 ALA A O 1
ATOM 804 N N . ASP A 1 107 ? -13.402 -15.413 3.886 1.00 93.44 107 ASP A N 1
ATOM 805 C CA . ASP A 1 107 ? -12.472 -16.550 3.978 1.00 93.44 107 ASP A CA 1
ATOM 806 C C . ASP A 1 107 ? -11.748 -16.674 5.334 1.00 93.44 107 ASP A C 1
ATOM 808 O O . ASP A 1 107 ? -10.598 -17.095 5.416 1.00 93.44 107 ASP A O 1
ATOM 812 N N . GLY A 1 108 ? -12.424 -16.285 6.422 1.00 90.69 108 GLY A N 1
ATOM 813 C CA . GLY A 1 108 ? -11.861 -16.325 7.774 1.00 90.69 108 GLY A CA 1
ATOM 814 C C . GLY A 1 108 ? -10.835 -15.229 8.077 1.00 90.69 108 GLY A C 1
ATOM 815 O O . GLY A 1 108 ? -10.154 -15.325 9.092 1.00 90.69 108 GLY A O 1
ATOM 816 N N . ILE A 1 109 ? -10.738 -14.190 7.243 1.00 93.94 109 ILE A N 1
ATOM 817 C CA . ILE A 1 109 ? -9.824 -13.056 7.412 1.00 93.94 109 ILE A CA 1
ATOM 818 C C . ILE A 1 109 ? -10.614 -11.751 7.468 1.00 93.94 109 ILE A C 1
ATOM 820 O O . ILE A 1 109 ? -11.421 -11.465 6.580 1.00 93.94 109 ILE A O 1
ATOM 824 N N . THR A 1 110 ? -10.370 -10.932 8.492 1.00 95.50 110 THR A N 1
ATOM 825 C CA . THR A 1 110 ? -10.934 -9.580 8.547 1.00 95.50 110 THR A CA 1
ATOM 826 C C . THR A 1 110 ? -10.087 -8.612 7.723 1.00 95.50 110 THR A C 1
ATOM 828 O O . THR A 1 110 ? -8.859 -8.591 7.813 1.00 95.50 110 THR A O 1
ATOM 831 N N . THR A 1 111 ? -10.756 -7.787 6.920 1.00 97.06 111 THR A N 1
ATOM 832 C CA . THR A 1 111 ? -10.152 -6.678 6.174 1.00 97.06 111 THR A CA 1
ATOM 833 C C . THR A 1 111 ? -10.912 -5.396 6.485 1.00 97.06 111 THR A C 1
ATOM 835 O O . THR A 1 111 ? -12.136 -5.346 6.333 1.00 97.06 111 THR A O 1
ATOM 838 N N . ALA A 1 112 ? -10.192 -4.363 6.917 1.00 97.44 112 ALA A N 1
ATOM 839 C CA . ALA A 1 112 ? -10.729 -3.024 7.111 1.00 97.44 112 ALA A CA 1
ATOM 840 C C . ALA A 1 112 ? -10.447 -2.168 5.873 1.00 97.44 112 ALA A C 1
ATOM 842 O O . ALA A 1 112 ? -9.306 -2.091 5.437 1.00 97.44 112 ALA A O 1
ATOM 843 N N . THR A 1 113 ? -11.465 -1.517 5.318 1.00 97.94 113 THR A N 1
ATOM 844 C CA . THR A 1 113 ? -11.330 -0.454 4.317 1.00 97.94 113 THR A CA 1
ATOM 845 C C . THR A 1 113 ? -11.407 0.886 5.030 1.00 97.94 113 THR A C 1
ATOM 847 O O . THR A 1 113 ? -12.389 1.176 5.721 1.00 97.94 113 THR A O 1
ATOM 850 N N . VAL A 1 114 ? -10.363 1.691 4.872 1.00 98.31 114 VAL A N 1
ATOM 851 C CA . VAL A 1 114 ? -10.171 2.956 5.578 1.00 98.31 114 VAL A CA 1
ATOM 852 C C . VAL A 1 114 ? -10.093 4.083 4.556 1.00 98.31 114 VAL A C 1
ATOM 854 O O . VAL A 1 114 ? -9.478 3.935 3.502 1.00 98.31 114 VAL A O 1
ATOM 857 N N . THR A 1 115 ? -10.746 5.204 4.847 1.00 97.56 115 THR A N 1
ATOM 858 C CA . THR A 1 115 ? -10.693 6.426 4.036 1.00 97.56 115 THR A CA 1
ATOM 859 C C . THR A 1 115 ? -10.321 7.607 4.920 1.00 97.56 115 THR A C 1
ATOM 861 O O . THR A 1 115 ? -10.841 7.743 6.028 1.00 97.56 115 THR A O 1
ATOM 864 N N . ALA A 1 116 ? -9.422 8.450 4.426 1.00 96.38 116 ALA A N 1
ATOM 865 C CA . ALA A 1 116 ? -8.982 9.680 5.062 1.00 96.38 116 ALA A CA 1
ATOM 866 C C . ALA A 1 116 ? -9.449 10.898 4.255 1.00 96.38 116 ALA A C 1
ATOM 868 O O . ALA A 1 116 ? -9.485 10.878 3.022 1.00 96.38 116 ALA A O 1
ATOM 869 N N . THR A 1 117 ? -9.838 11.967 4.944 1.00 93.62 117 THR A N 1
ATOM 870 C CA . THR A 1 117 ? -10.307 13.195 4.293 1.00 93.62 117 THR A CA 1
ATOM 871 C C . THR A 1 117 ? -9.132 13.958 3.705 1.00 93.62 117 THR A C 1
ATOM 873 O O . THR A 1 117 ? -8.273 14.411 4.446 1.00 93.62 117 THR A O 1
ATOM 876 N N . GLY A 1 118 ? -9.125 14.155 2.385 1.00 87.62 118 GLY A N 1
ATOM 877 C CA . GLY A 1 118 ? -8.160 15.038 1.716 1.00 87.62 118 GLY A CA 1
ATOM 878 C C . GLY A 1 118 ? -6.730 14.500 1.611 1.00 87.62 118 GLY A C 1
ATOM 879 O O . GLY A 1 118 ? -5.899 15.169 1.000 1.00 87.62 118 GLY A O 1
ATOM 880 N N . ALA A 1 119 ? -6.469 13.302 2.140 1.00 91.31 119 ALA A N 1
ATOM 881 C CA . ALA A 1 119 ? -5.164 12.659 2.073 1.00 91.31 119 ALA A CA 1
ATOM 882 C C . ALA A 1 119 ? -4.693 12.454 0.623 1.00 91.31 119 ALA A C 1
ATOM 884 O O . ALA A 1 119 ? -5.494 12.310 -0.309 1.00 91.31 119 ALA A O 1
ATOM 885 N N . LYS A 1 120 ? -3.369 12.422 0.451 1.00 88.38 120 LYS A N 1
ATOM 886 C CA . LYS A 1 120 ? -2.686 12.172 -0.827 1.00 88.38 120 LYS A CA 1
ATOM 887 C C . LYS A 1 120 ? -1.729 10.992 -0.712 1.00 88.38 120 LYS A C 1
ATOM 889 O O . LYS A 1 120 ? -0.524 11.133 -0.901 1.00 88.38 120 LYS A O 1
ATOM 894 N N . ILE A 1 121 ? -2.292 9.829 -0.405 1.00 89.25 121 ILE A N 1
ATOM 895 C CA . ILE A 1 121 ? -1.536 8.592 -0.252 1.00 89.25 121 ILE A CA 1
ATOM 896 C C . ILE A 1 121 ? -0.780 8.291 -1.551 1.00 89.25 121 ILE A C 1
ATOM 898 O O . ILE A 1 121 ? -1.389 8.130 -2.614 1.00 89.25 121 ILE A O 1
ATOM 902 N N . SER A 1 122 ? 0.537 8.194 -1.428 1.00 84.00 122 SER A N 1
ATOM 903 C CA . SER A 1 122 ? 1.524 7.975 -2.479 1.00 84.00 122 SER A CA 1
ATOM 904 C C . SER A 1 122 ? 2.432 6.808 -2.066 1.00 84.00 122 SER A C 1
ATOM 906 O O . SER A 1 122 ? 3.480 6.993 -1.445 1.00 84.00 122 SER A O 1
ATOM 908 N N . PRO A 1 123 ? 2.032 5.558 -2.359 1.00 77.00 123 PRO A N 1
ATOM 909 C CA . PRO A 1 123 ? 2.798 4.381 -1.958 1.00 77.00 123 PRO A CA 1
ATOM 910 C C . PRO A 1 123 ? 4.213 4.409 -2.537 1.00 77.00 123 PRO A C 1
ATOM 912 O O . PRO A 1 123 ? 4.392 4.647 -3.727 1.00 77.00 123 PRO A O 1
ATOM 915 N N . GLY A 1 124 ? 5.214 4.142 -1.697 1.00 71.81 124 GLY A N 1
ATOM 916 C CA . GLY A 1 124 ? 6.632 4.290 -2.052 1.00 71.81 124 GLY A CA 1
ATOM 917 C C . GLY A 1 124 ? 7.269 5.594 -1.558 1.00 71.81 124 GLY A C 1
ATOM 918 O O . GLY A 1 124 ? 8.483 5.619 -1.371 1.00 71.81 124 GLY A O 1
ATOM 919 N N . ALA A 1 125 ? 6.470 6.613 -1.219 1.00 78.12 125 ALA A N 1
ATOM 920 C CA . ALA A 1 125 ? 6.948 7.877 -0.644 1.00 78.12 125 ALA A CA 1
ATOM 921 C C . ALA A 1 125 ? 7.213 7.817 0.879 1.00 78.12 125 ALA A C 1
ATOM 923 O O . ALA A 1 125 ? 7.620 8.805 1.484 1.00 78.12 125 ALA A O 1
ATOM 924 N N . GLY A 1 126 ? 7.014 6.652 1.508 1.00 81.62 126 GLY A N 1
ATOM 925 C CA . GLY A 1 126 ? 7.174 6.459 2.955 1.00 81.62 126 GLY A CA 1
ATOM 926 C C . GLY A 1 126 ? 5.868 6.493 3.753 1.00 81.62 126 GLY A C 1
ATOM 927 O O . GLY A 1 126 ? 5.905 6.380 4.979 1.00 81.62 126 GLY A O 1
ATOM 928 N N . ASP A 1 127 ? 4.724 6.594 3.075 1.00 89.44 127 ASP A N 1
ATOM 929 C CA . ASP A 1 127 ? 3.406 6.575 3.705 1.00 89.44 127 ASP A CA 1
ATOM 930 C C . ASP A 1 127 ? 3.176 5.309 4.523 1.00 89.44 127 ASP A C 1
ATOM 932 O O . ASP A 1 127 ? 3.452 4.182 4.086 1.00 89.44 127 ASP A O 1
ATOM 936 N N . SER A 1 128 ? 2.631 5.492 5.720 1.00 92.12 128 SER A N 1
ATOM 937 C CA . SER A 1 128 ? 2.471 4.409 6.675 1.00 92.12 128 SER A CA 1
ATOM 938 C C . SER A 1 128 ? 1.219 4.546 7.525 1.00 92.12 128 SER A C 1
ATOM 940 O O . SER A 1 128 ? 0.673 5.627 7.736 1.00 92.12 128 SER A O 1
ATOM 942 N N . VAL A 1 129 ? 0.751 3.405 8.019 1.00 93.94 129 VAL A N 1
ATOM 943 C CA . VAL A 1 129 ? -0.428 3.300 8.870 1.00 93.94 129 VAL A CA 1
ATOM 944 C C . VAL A 1 129 ? -0.021 2.719 10.210 1.00 93.94 129 VAL A C 1
ATOM 946 O O . VAL A 1 129 ? 0.666 1.698 10.287 1.00 93.94 129 VAL A O 1
ATOM 949 N N . LYS A 1 130 ? -0.483 3.374 11.271 1.00 92.19 130 LYS A N 1
ATOM 950 C CA . LYS A 1 130 ? -0.480 2.845 12.626 1.00 92.19 130 LYS A CA 1
ATOM 951 C C . LYS A 1 130 ? -1.849 2.277 12.938 1.00 92.19 130 LYS A C 1
ATOM 953 O O . LYS A 1 130 ? -2.863 2.887 12.598 1.00 92.19 130 LYS A O 1
ATOM 958 N N . VAL A 1 131 ? -1.871 1.167 13.659 1.00 92.31 131 VAL A N 1
ATOM 959 C CA . VAL A 1 131 ? -3.091 0.650 14.278 1.00 92.31 131 VAL A CA 1
ATOM 960 C C . VAL A 1 131 ? -3.030 0.867 15.783 1.00 92.31 131 VAL A C 1
ATOM 962 O O . VAL A 1 131 ? -1.963 0.770 16.391 1.00 92.31 131 VAL A O 1
ATOM 965 N N . ALA A 1 132 ? -4.172 1.194 16.382 1.00 90.44 132 ALA A N 1
ATOM 966 C CA . ALA A 1 132 ? -4.292 1.389 17.819 1.00 90.44 132 ALA A CA 1
ATOM 967 C C . ALA A 1 132 ? -3.898 0.116 18.592 1.00 90.44 132 ALA A C 1
ATOM 969 O O . ALA A 1 132 ? -4.382 -0.979 18.303 1.00 90.44 132 ALA A O 1
ATOM 970 N N . THR A 1 133 ? -3.037 0.282 19.596 1.00 87.06 133 THR A N 1
ATOM 971 C CA . THR A 1 133 ? -2.541 -0.798 20.470 1.00 87.06 133 THR A CA 1
ATOM 972 C C . THR A 1 133 ? -3.024 -0.688 21.913 1.00 87.06 133 THR A C 1
ATOM 974 O O . THR A 1 133 ? -2.802 -1.597 22.707 1.00 87.06 133 THR A O 1
ATOM 977 N N . SER A 1 134 ? -3.684 0.412 22.274 1.00 82.44 134 SER A N 1
ATOM 978 C CA . SER A 1 134 ? -4.264 0.621 23.599 1.00 82.44 134 SER A CA 1
ATOM 979 C C . SER A 1 134 ? -5.546 1.458 23.534 1.00 82.44 134 SER A C 1
ATOM 981 O O . SER A 1 134 ? -5.773 2.206 22.580 1.00 82.44 134 SER A O 1
ATOM 983 N N . GLY A 1 135 ? -6.391 1.317 24.559 1.00 84.00 135 GLY A N 1
ATOM 984 C CA . GLY A 1 135 ? -7.671 2.021 24.677 1.00 84.00 135 GLY A CA 1
ATOM 985 C C . GLY A 1 135 ? -8.832 1.340 23.945 1.00 84.00 135 GLY A C 1
ATOM 986 O O . GLY A 1 135 ? -8.780 0.153 23.632 1.00 84.00 135 GLY A O 1
ATOM 987 N N . ASP A 1 136 ? -9.891 2.107 23.682 1.00 84.62 136 ASP A N 1
ATOM 988 C CA . ASP A 1 136 ? -11.180 1.575 23.208 1.00 84.62 136 ASP A CA 1
ATOM 989 C C . ASP A 1 136 ? -11.214 1.248 21.707 1.00 84.62 136 ASP A C 1
ATOM 991 O O . ASP A 1 136 ? -12.090 0.524 21.242 1.00 84.62 136 ASP A O 1
ATOM 995 N N . ASN A 1 137 ? -10.255 1.764 20.934 1.00 88.81 137 ASN A N 1
ATOM 996 C CA . ASN A 1 137 ? -10.232 1.633 19.473 1.00 88.81 137 ASN A CA 1
ATOM 997 C C . ASN A 1 137 ? -9.365 0.472 18.968 1.00 88.81 137 ASN A C 1
ATOM 999 O O . ASN A 1 137 ? -9.037 0.410 17.784 1.00 88.81 137 ASN A O 1
ATOM 1003 N N . VAL A 1 138 ? -8.944 -0.415 19.862 1.00 88.19 138 VAL A N 1
ATOM 1004 C CA . VAL A 1 138 ? -8.021 -1.514 19.576 1.00 88.19 138 VAL A CA 1
ATOM 1005 C C . VAL A 1 138 ? -8.746 -2.628 18.806 1.00 88.19 138 VAL A C 1
ATOM 1007 O O . VAL A 1 138 ? -9.719 -3.172 19.327 1.00 88.19 138 VAL A O 1
ATOM 1010 N N . PRO A 1 139 ? -8.290 -3.007 17.592 1.00 89.62 139 PRO A N 1
ATOM 1011 C CA . PRO A 1 139 ? -8.870 -4.121 16.832 1.00 89.62 139 PRO A CA 1
ATOM 1012 C C . PRO A 1 139 ? -8.750 -5.486 17.534 1.00 89.62 139 PRO A C 1
ATOM 1014 O O . PRO A 1 139 ? -7.686 -6.076 17.539 1.00 89.62 139 PRO A O 1
ATOM 1017 N N . GLN A 1 140 ? -9.823 -6.058 18.075 1.00 87.25 140 GLN A N 1
ATOM 1018 C CA . GLN A 1 140 ? -9.733 -7.235 18.959 1.00 87.25 140 GLN A CA 1
ATOM 1019 C C . GLN A 1 140 ? -10.739 -8.349 18.612 1.00 87.25 140 GLN A C 1
ATOM 1021 O O . GLN A 1 140 ? -11.758 -8.134 17.949 1.00 87.25 140 GLN A O 1
ATOM 1026 N N . ASN A 1 141 ? -10.462 -9.578 19.065 1.00 84.94 141 ASN A N 1
ATOM 1027 C CA . ASN A 1 141 ? -11.324 -10.746 18.818 1.00 84.94 141 ASN A CA 1
ATOM 1028 C C . ASN A 1 141 ? -12.702 -10.612 19.492 1.00 84.94 141 ASN A C 1
ATOM 1030 O O . ASN A 1 141 ? -13.709 -11.061 18.947 1.00 84.94 141 ASN A O 1
ATOM 1034 N N . THR A 1 142 ? -12.757 -9.959 20.653 1.00 77.75 142 THR A N 1
ATOM 1035 C CA . THR A 1 142 ? -13.965 -9.705 21.453 1.00 77.75 142 THR A CA 1
ATOM 1036 C C . THR A 1 142 ? -13.960 -8.262 21.932 1.00 77.75 142 THR A C 1
ATOM 1038 O O . THR A 1 142 ? -12.899 -7.726 22.183 1.00 77.75 142 THR A O 1
ATOM 1041 N N . ALA A 1 143 ? -15.120 -7.623 22.114 1.00 63.59 143 ALA A N 1
ATOM 1042 C CA . ALA A 1 143 ? -15.204 -6.207 22.518 1.00 63.59 143 ALA A CA 1
ATOM 1043 C C . ALA A 1 143 ? -14.651 -5.889 23.932 1.00 63.59 143 ALA A C 1
ATOM 1045 O O . ALA A 1 143 ? -14.722 -4.750 24.381 1.00 63.59 143 ALA A O 1
ATOM 1046 N N . THR A 1 144 ? -14.143 -6.890 24.651 1.00 63.38 144 THR A N 1
ATOM 1047 C CA . THR A 1 144 ? -13.513 -6.814 25.978 1.00 63.38 144 THR A CA 1
ATOM 1048 C C . THR A 1 144 ? -12.676 -8.089 26.205 1.00 63.38 144 THR A C 1
ATOM 1050 O O . THR A 1 144 ? -13.114 -9.153 25.748 1.00 63.38 144 THR A O 1
ATOM 1053 N N . PRO A 1 145 ? -11.542 -8.056 26.941 1.00 56.03 145 PRO A N 1
ATO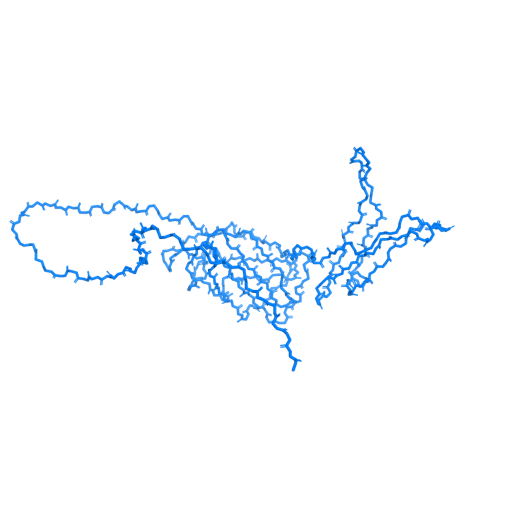M 1054 C CA . PRO A 1 145 ? -10.659 -6.927 27.250 1.00 56.03 145 PRO A CA 1
ATOM 1055 C C . PRO A 1 145 ? -9.579 -6.715 26.168 1.00 56.03 145 PRO A C 1
ATOM 1057 O O . PRO A 1 145 ? -9.240 -7.635 25.430 1.00 56.03 145 PRO A O 1
ATOM 1060 N N . ALA A 1 146 ? -9.026 -5.498 26.138 1.00 55.41 146 ALA A N 1
ATOM 1061 C CA . ALA A 1 146 ? -8.006 -5.040 25.197 1.00 55.41 146 ALA A CA 1
ATOM 1062 C C . ALA A 1 146 ? -6.742 -5.914 25.223 1.00 55.41 146 ALA A C 1
ATOM 1064 O O . ALA A 1 146 ? -5.950 -5.853 26.165 1.00 55.41 146 ALA A O 1
ATOM 1065 N N . GLU A 1 147 ? -6.527 -6.688 24.166 1.00 59.03 147 GLU A N 1
ATOM 1066 C CA . GLU A 1 147 ? -5.206 -7.225 23.843 1.00 59.03 147 GLU A CA 1
ATOM 1067 C C . GLU A 1 147 ? -4.523 -6.304 22.827 1.00 59.03 147 GLU A C 1
ATOM 1069 O O . GLU A 1 147 ? -5.197 -5.605 22.085 1.00 59.03 147 GLU A O 1
ATOM 1074 N N . SER A 1 148 ? -3.189 -6.242 22.822 1.00 54.34 148 SER A N 1
ATOM 1075 C CA . SER A 1 148 ? -2.446 -5.463 21.824 1.00 54.34 148 SER A CA 1
ATOM 1076 C C . SER A 1 148 ? -2.227 -6.307 20.573 1.00 54.34 148 SER A C 1
ATOM 1078 O O . SER A 1 148 ? -1.675 -7.403 20.644 1.00 54.34 148 SER A O 1
ATOM 1080 N N . ASN A 1 149 ? -2.621 -5.779 19.418 1.00 59.12 149 ASN A N 1
ATOM 1081 C CA . ASN A 1 149 ? -2.720 -6.539 18.161 1.00 59.12 149 ASN A CA 1
ATOM 1082 C C . ASN A 1 149 ? -1.621 -6.180 17.155 1.00 59.12 149 ASN A C 1
ATOM 1084 O O . ASN A 1 149 ? -1.571 -6.695 16.042 1.00 59.12 149 ASN A O 1
ATOM 1088 N N . THR A 1 150 ? -0.715 -5.290 17.551 1.00 60.03 150 THR A N 1
ATOM 1089 C CA . THR A 1 150 ? 0.527 -4.974 16.843 1.00 60.03 150 THR A CA 1
ATOM 1090 C C . THR A 1 150 ? 1.575 -4.491 17.836 1.00 60.03 150 THR A C 1
ATOM 1092 O O . THR A 1 150 ? 1.238 -4.049 18.934 1.00 60.03 150 THR A O 1
ATOM 1095 N N . ASP A 1 151 ? 2.842 -4.485 17.430 1.00 66.69 151 ASP A N 1
ATOM 1096 C CA . ASP A 1 151 ? 3.941 -3.911 18.219 1.00 66.69 151 ASP A CA 1
ATOM 1097 C C . ASP A 1 151 ? 3.924 -2.364 18.209 1.00 66.69 151 ASP A C 1
ATOM 1099 O O . ASP A 1 151 ? 4.916 -1.713 18.525 1.00 66.69 151 ASP A O 1
ATOM 1103 N N . GLY A 1 152 ? 2.814 -1.746 17.778 1.00 71.50 152 GLY A N 1
ATOM 1104 C CA . GLY A 1 152 ? 2.683 -0.298 17.593 1.00 71.50 152 GLY A CA 1
ATOM 1105 C C . GLY A 1 152 ? 3.532 0.261 16.452 1.00 71.50 152 GLY A C 1
ATOM 1106 O O . GLY A 1 152 ? 3.613 1.482 16.302 1.00 71.50 152 GLY A O 1
ATOM 1107 N N . ASN A 1 153 ? 4.157 -0.620 15.668 1.00 84.19 153 ASN A N 1
ATOM 1108 C CA . ASN A 1 153 ? 5.006 -0.257 14.548 1.00 84.19 153 ASN A CA 1
ATOM 1109 C C . ASN A 1 153 ? 4.187 0.341 13.396 1.00 84.19 153 ASN A C 1
ATOM 1111 O O . ASN A 1 153 ? 3.052 -0.068 13.138 1.00 84.19 153 ASN A O 1
ATOM 1115 N N . MET A 1 154 ? 4.796 1.283 12.682 1.00 87.69 154 MET A N 1
ATOM 1116 C CA . MET A 1 154 ? 4.239 1.829 11.451 1.00 87.69 154 MET A CA 1
ATOM 1117 C C . MET A 1 154 ? 4.390 0.800 10.335 1.00 87.69 154 MET A C 1
ATOM 1119 O O . MET A 1 154 ? 5.482 0.277 10.112 1.00 87.69 154 MET A O 1
ATOM 1123 N N . ILE A 1 155 ? 3.304 0.515 9.621 1.00 90.81 155 ILE A N 1
ATOM 1124 C CA . ILE A 1 155 ? 3.329 -0.396 8.475 1.00 90.81 155 ILE A CA 1
ATOM 1125 C C . ILE A 1 155 ? 3.195 0.422 7.199 1.00 90.81 155 ILE A C 1
ATOM 1127 O O . ILE A 1 155 ? 2.259 1.207 7.060 1.00 90.81 155 ILE A O 1
ATOM 1131 N N . GLY A 1 156 ? 4.142 0.246 6.280 1.00 91.00 156 GLY A N 1
ATOM 1132 C CA . GLY A 1 156 ? 4.116 0.911 4.981 1.00 91.00 156 GLY A CA 1
ATOM 1133 C C . GLY A 1 156 ? 2.912 0.481 4.144 1.00 91.00 156 GLY A C 1
ATOM 1134 O O . GLY A 1 156 ? 2.492 -0.678 4.184 1.00 91.00 156 GLY A O 1
ATOM 1135 N N . ILE A 1 157 ? 2.366 1.415 3.369 1.00 91.75 157 ILE A N 1
ATOM 1136 C CA . ILE A 1 157 ? 1.270 1.130 2.442 1.00 91.75 157 ILE A CA 1
ATOM 1137 C C . ILE A 1 157 ? 1.855 0.535 1.160 1.00 91.75 157 ILE A C 1
ATOM 1139 O O . ILE A 1 157 ? 2.630 1.185 0.457 1.00 91.75 157 ILE A O 1
ATOM 1143 N N . MET A 1 158 ? 1.478 -0.703 0.840 1.00 90.31 158 MET A N 1
ATOM 1144 C CA . MET A 1 158 ? 1.953 -1.393 -0.358 1.00 90.31 158 MET A CA 1
ATOM 1145 C C . MET A 1 158 ? 1.009 -1.198 -1.545 1.00 90.31 158 MET A C 1
ATOM 1147 O O . MET A 1 158 ? -0.215 -1.200 -1.403 1.00 90.31 158 MET A O 1
ATOM 1151 N N . MET A 1 159 ? 1.575 -1.105 -2.747 1.00 88.25 159 MET A N 1
ATOM 1152 C CA . MET A 1 159 ? 0.785 -1.183 -3.974 1.00 88.25 159 MET A CA 1
ATOM 1153 C C . MET A 1 159 ? 0.237 -2.602 -4.183 1.00 88.25 159 MET A C 1
ATOM 1155 O O . MET A 1 159 ? 0.934 -3.576 -3.881 1.00 88.25 159 MET A O 1
ATOM 1159 N N . PRO A 1 160 ? -0.968 -2.752 -4.765 1.00 88.38 160 PRO A N 1
ATOM 1160 C CA . PRO A 1 160 ? -1.431 -4.037 -5.273 1.00 88.38 160 PRO A CA 1
ATOM 1161 C C . PRO A 1 160 ? -0.404 -4.666 -6.226 1.00 88.38 160 PRO A C 1
ATOM 1163 O O . PRO A 1 160 ? 0.196 -3.974 -7.058 1.00 88.38 160 PRO A O 1
ATOM 1166 N N . GLN A 1 161 ? -0.219 -5.984 -6.150 1.00 86.62 161 GLN A N 1
ATOM 1167 C CA . GLN A 1 161 ? 0.682 -6.684 -7.066 1.00 86.62 161 GLN A CA 1
ATOM 1168 C C . GLN A 1 161 ? 0.248 -6.473 -8.524 1.00 86.62 161 GLN A C 1
ATOM 1170 O O . GLN A 1 161 ? -0.934 -6.548 -8.857 1.00 86.62 161 GLN A O 1
ATOM 1175 N N . GLY A 1 162 ? 1.219 -6.210 -9.402 1.00 88.75 162 GLY A N 1
ATOM 1176 C CA . GLY A 1 162 ? 0.954 -5.969 -10.820 1.00 88.75 162 GLY A CA 1
ATOM 1177 C C . GLY A 1 162 ? 0.316 -4.610 -11.121 1.00 88.75 162 GLY A C 1
ATOM 1178 O O . GLY A 1 162 ? -0.218 -4.446 -12.214 1.00 88.75 162 GLY A O 1
ATOM 1179 N N . SER A 1 163 ? 0.365 -3.650 -10.187 1.00 89.62 163 SER A N 1
ATOM 1180 C CA . SER A 1 163 ? -0.034 -2.253 -10.441 1.00 89.62 163 SER A CA 1
ATOM 1181 C C . SER A 1 163 ? 0.827 -1.593 -11.518 1.00 89.62 163 SER A C 1
ATOM 1183 O O . SER A 1 163 ? 0.307 -0.870 -12.361 1.00 89.62 163 SER A O 1
ATOM 1185 N N . VAL A 1 164 ? 2.128 -1.889 -11.525 1.00 88.88 164 VAL A N 1
ATOM 1186 C CA . VAL A 1 164 ? 3.052 -1.538 -12.607 1.00 88.88 164 VAL A CA 1
ATOM 1187 C C . VAL A 1 164 ? 3.534 -2.827 -13.256 1.00 88.88 164 VAL A C 1
ATOM 1189 O O . VAL A 1 164 ? 3.868 -3.787 -12.559 1.00 88.88 164 VAL A O 1
ATOM 1192 N N . VAL A 1 165 ? 3.544 -2.858 -14.585 1.00 92.38 165 VAL A N 1
ATOM 1193 C CA . VAL A 1 165 ? 4.012 -4.001 -15.378 1.00 92.38 165 VAL A CA 1
ATOM 1194 C C . VAL A 1 165 ? 4.999 -3.539 -16.440 1.00 92.38 165 VAL A C 1
ATOM 1196 O O . VAL A 1 165 ? 4.926 -2.402 -16.898 1.00 92.38 165 VAL A O 1
ATOM 1199 N N . ILE A 1 166 ? 5.884 -4.439 -16.865 1.00 92.38 166 ILE A N 1
ATOM 1200 C CA . ILE A 1 166 ? 6.572 -4.296 -18.150 1.00 92.38 166 ILE A CA 1
ATOM 1201 C C . ILE A 1 166 ? 5.565 -4.725 -19.217 1.00 92.38 166 ILE A C 1
ATOM 1203 O O . ILE A 1 166 ? 5.164 -5.890 -19.251 1.00 92.38 166 ILE A O 1
ATOM 1207 N N . SER A 1 167 ? 5.091 -3.778 -20.020 1.00 93.44 167 SER A N 1
ATOM 1208 C CA . SER A 1 167 ? 4.082 -4.026 -21.057 1.00 93.44 167 SER A CA 1
ATOM 1209 C C . SER A 1 167 ? 4.697 -4.411 -22.395 1.00 93.44 167 SER A C 1
ATOM 1211 O O . SER A 1 167 ? 4.079 -5.167 -23.141 1.00 93.44 167 SER A O 1
ATOM 1213 N N . GLU A 1 168 ? 5.906 -3.932 -22.684 1.00 91.56 168 GLU A N 1
ATOM 1214 C CA . GLU A 1 168 ? 6.617 -4.236 -23.921 1.00 91.56 168 GLU A CA 1
ATOM 1215 C C . GLU A 1 168 ? 8.130 -4.259 -23.702 1.00 91.56 168 GLU A C 1
ATOM 1217 O O . GLU A 1 168 ? 8.678 -3.546 -22.858 1.00 91.56 168 GLU A O 1
ATOM 1222 N N . LEU A 1 169 ? 8.796 -5.108 -24.480 1.00 90.38 169 LEU A N 1
ATOM 1223 C CA . LEU A 1 169 ? 10.234 -5.288 -24.470 1.00 90.38 169 LEU A CA 1
ATOM 1224 C C . LEU A 1 169 ? 10.718 -5.423 -25.916 1.00 90.38 169 LEU A C 1
ATOM 1226 O O . LEU A 1 169 ? 10.411 -6.416 -26.579 1.00 90.38 169 LEU A O 1
ATOM 1230 N N . LYS A 1 170 ? 11.500 -4.452 -26.390 1.00 87.31 170 LYS A N 1
ATOM 1231 C CA . LYS A 1 170 ? 12.174 -4.515 -27.688 1.00 87.31 170 LYS A CA 1
ATOM 1232 C C . LYS A 1 170 ? 13.679 -4.536 -27.452 1.00 87.31 170 LYS A C 1
ATOM 1234 O O . LYS A 1 170 ? 14.246 -3.562 -26.980 1.00 87.31 170 LYS A O 1
ATOM 1239 N N . LEU A 1 171 ? 14.305 -5.667 -27.771 1.00 84.69 171 LEU A N 1
ATOM 1240 C CA . LEU A 1 171 ? 15.740 -5.925 -27.558 1.00 84.69 171 LEU A CA 1
ATOM 1241 C C . LEU A 1 171 ? 16.536 -6.001 -28.866 1.00 84.69 171 LEU A C 1
ATOM 1243 O O . LEU A 1 171 ? 17.628 -6.554 -28.898 1.00 84.69 171 LEU A O 1
ATOM 1247 N N . SER A 1 172 ? 15.941 -5.576 -29.979 1.00 84.19 172 SER A N 1
ATOM 1248 C CA . SER A 1 172 ? 16.626 -5.580 -31.268 1.00 84.19 172 SER A CA 1
ATOM 1249 C C . SER A 1 172 ? 15.993 -4.578 -32.220 1.00 84.19 172 SER A C 1
ATOM 1251 O O . SER A 1 172 ? 14.784 -4.325 -32.170 1.00 84.19 172 SER A O 1
ATOM 1253 N N . GLY A 1 173 ? 16.805 -4.057 -33.130 1.00 82.19 173 GLY A N 1
ATOM 1254 C CA . GLY A 1 173 ? 16.361 -3.238 -34.242 1.00 82.19 173 GLY A CA 1
ATOM 1255 C C . GLY A 1 173 ? 17.507 -2.888 -35.178 1.00 82.19 173 GLY A C 1
ATOM 1256 O O . GLY A 1 173 ? 18.577 -3.491 -35.128 1.00 82.19 173 GLY A O 1
ATOM 1257 N N . SER A 1 174 ? 17.251 -1.943 -36.074 1.00 85.19 174 SER A N 1
ATOM 1258 C CA . SER A 1 174 ? 18.233 -1.482 -37.057 1.00 85.19 174 SER A CA 1
ATOM 1259 C C . SER A 1 174 ? 19.246 -0.502 -36.452 1.00 85.19 174 SER A C 1
ATOM 1261 O O . SER A 1 174 ? 20.337 -0.352 -36.997 1.00 85.19 174 SER A O 1
ATOM 1263 N N . SER A 1 175 ? 18.916 0.142 -35.329 1.00 81.06 175 SER A N 1
ATOM 1264 C CA . SER A 1 175 ? 19.823 0.994 -34.549 1.00 81.06 175 SER A CA 1
ATOM 1265 C C . SER A 1 175 ? 19.732 0.706 -33.047 1.00 81.06 175 SER A C 1
ATOM 1267 O O . SER A 1 175 ? 18.753 0.146 -32.572 1.00 81.06 175 SER A O 1
ATOM 1269 N N . ALA A 1 176 ? 20.725 1.143 -32.265 1.00 70.94 176 ALA A N 1
ATOM 1270 C CA . ALA A 1 176 ? 20.691 1.020 -30.799 1.00 70.94 176 ALA A CA 1
ATOM 1271 C C . ALA A 1 176 ? 19.500 1.767 -30.159 1.00 70.94 176 ALA A C 1
ATOM 1273 O O . ALA A 1 176 ? 19.003 1.378 -29.113 1.00 70.94 176 ALA A O 1
ATOM 1274 N N . THR A 1 177 ? 18.979 2.804 -30.821 1.00 74.75 177 THR A N 1
ATOM 1275 C CA . THR A 1 177 ? 17.787 3.543 -30.369 1.00 74.75 177 THR A CA 1
ATOM 1276 C C . THR A 1 177 ? 16.480 2.774 -30.567 1.00 74.75 177 THR A C 1
ATOM 1278 O O . THR A 1 177 ? 15.423 3.257 -30.170 1.00 74.75 177 THR A O 1
ATOM 1281 N N . ASP A 1 178 ? 16.517 1.623 -31.241 1.00 78.50 178 ASP A N 1
ATOM 1282 C CA . ASP A 1 178 ? 15.345 0.773 -31.410 1.00 78.50 178 ASP A CA 1
ATOM 1283 C C . ASP A 1 178 ? 15.032 -0.065 -30.172 1.00 78.50 178 ASP A C 1
ATOM 1285 O O . ASP A 1 178 ? 13.928 -0.604 -30.094 1.00 78.50 178 ASP A O 1
ATOM 1289 N N . GLU A 1 179 ? 15.978 -0.202 -29.245 1.00 85.25 179 GLU A N 1
ATOM 1290 C CA . GLU A 1 179 ? 15.803 -0.979 -28.028 1.00 85.25 179 GLU A CA 1
ATOM 1291 C C . GLU A 1 179 ? 15.084 -0.150 -26.965 1.00 85.25 179 GLU A C 1
ATOM 1293 O O . GLU A 1 179 ? 15.468 0.980 -26.654 1.00 85.25 179 GLU A O 1
ATOM 1298 N N . PHE A 1 180 ? 14.015 -0.712 -26.403 1.00 85.75 180 PHE A N 1
ATOM 1299 C CA . PHE A 1 180 ? 13.286 -0.064 -25.326 1.00 85.75 180 PHE A CA 1
ATOM 1300 C C . PHE A 1 180 ? 12.601 -1.056 -24.394 1.00 85.75 180 PHE A C 1
ATOM 1302 O O . PHE A 1 180 ? 12.242 -2.180 -24.761 1.00 85.75 180 PHE A O 1
ATOM 1309 N N . ILE A 1 181 ? 12.368 -0.577 -23.176 1.00 88.38 181 ILE A N 1
ATOM 1310 C CA . ILE A 1 181 ? 11.489 -1.207 -22.196 1.00 88.38 181 ILE A CA 1
ATOM 1311 C C . ILE A 1 181 ? 10.314 -0.258 -21.970 1.00 88.38 181 ILE A C 1
ATOM 1313 O O . ILE A 1 181 ? 10.515 0.919 -21.660 1.00 88.38 181 ILE A O 1
ATOM 1317 N N . GLU A 1 182 ? 9.092 -0.759 -22.147 1.00 88.69 182 GLU A N 1
ATOM 1318 C CA . GLU A 1 182 ? 7.877 -0.025 -21.798 1.00 88.69 182 GLU A CA 1
ATOM 1319 C C . GLU A 1 182 ? 7.382 -0.488 -20.431 1.00 88.69 182 GLU A C 1
ATOM 1321 O O . GLU A 1 182 ? 7.141 -1.678 -20.200 1.00 88.69 182 GLU A O 1
ATOM 1326 N N . ILE A 1 183 ? 7.207 0.474 -19.531 1.00 89.62 183 ILE A N 1
ATOM 1327 C CA . ILE A 1 183 ? 6.539 0.270 -18.251 1.00 89.62 183 ILE A CA 1
ATOM 1328 C C . ILE A 1 183 ? 5.159 0.924 -18.288 1.00 89.62 183 ILE A C 1
ATOM 1330 O O . ILE A 1 183 ? 4.985 2.036 -18.794 1.00 89.62 183 ILE A O 1
ATOM 1334 N N . TYR A 1 184 ? 4.171 0.208 -17.756 1.00 88.56 184 TYR A N 1
ATOM 1335 C CA . TYR A 1 184 ? 2.774 0.616 -17.775 1.00 88.56 184 TYR A CA 1
ATOM 1336 C C . TYR A 1 184 ? 2.168 0.589 -16.376 1.00 88.56 184 TYR A C 1
ATOM 1338 O O . TYR A 1 184 ? 2.183 -0.437 -15.688 1.00 88.56 184 TYR A O 1
ATOM 1346 N N . ASN A 1 185 ? 1.589 1.722 -15.980 1.00 89.25 185 ASN A N 1
ATOM 1347 C CA . ASN A 1 185 ? 0.742 1.827 -14.802 1.00 89.25 185 ASN A CA 1
ATOM 1348 C C . ASN A 1 185 ? -0.679 1.341 -15.145 1.00 89.25 185 ASN A C 1
ATOM 1350 O O . ASN A 1 185 ? -1.397 1.981 -15.912 1.00 89.25 185 ASN A O 1
ATOM 1354 N N . ARG A 1 186 ? -1.089 0.209 -14.562 1.00 90.38 186 ARG A N 1
ATOM 1355 C CA . ARG A 1 186 ? -2.421 -0.401 -14.737 1.00 90.38 186 ARG A CA 1
ATOM 1356 C C . ARG A 1 186 ? -3.496 0.210 -13.841 1.00 90.38 186 ARG A C 1
ATOM 1358 O O . ARG A 1 186 ? -4.653 -0.201 -13.915 1.00 90.38 186 ARG A O 1
ATOM 1365 N N . THR A 1 187 ? -3.120 1.128 -12.961 1.00 84.94 187 THR A N 1
ATOM 1366 C CA . THR A 1 187 ? -4.044 1.816 -12.062 1.00 84.94 187 THR A CA 1
ATOM 1367 C C . THR A 1 187 ? -4.527 3.121 -12.693 1.00 84.94 187 THR A C 1
ATOM 1369 O O . THR A 1 187 ? -3.920 3.649 -13.622 1.00 84.94 187 THR A O 1
ATOM 1372 N N . SER A 1 188 ? -5.638 3.656 -12.190 1.00 83.31 188 SER A N 1
ATOM 1373 C CA . SER A 1 188 ? -6.160 4.959 -12.618 1.00 83.31 188 SER A CA 1
ATOM 1374 C C . SER A 1 188 ? -5.463 6.146 -11.948 1.00 83.31 188 SER A C 1
ATOM 1376 O O . SER A 1 188 ? -5.748 7.286 -12.301 1.00 83.31 188 SER A O 1
ATOM 1378 N N . ASN A 1 189 ? -4.604 5.894 -10.956 1.00 81.25 189 ASN A N 1
ATOM 1379 C CA . ASN A 1 189 ? -3.946 6.927 -10.163 1.00 81.25 189 ASN A CA 1
ATOM 1380 C C . ASN A 1 189 ? -2.461 6.995 -10.535 1.00 81.25 189 ASN A C 1
ATOM 1382 O O . ASN A 1 189 ? -1.876 5.959 -10.854 1.00 81.25 189 ASN A O 1
ATOM 1386 N N . PRO A 1 190 ? -1.822 8.174 -10.482 1.00 79.25 190 PRO A N 1
ATOM 1387 C CA . PRO A 1 190 ? -0.380 8.264 -10.656 1.00 79.25 190 PRO A CA 1
ATOM 1388 C C . PRO A 1 190 ? 0.350 7.419 -9.605 1.00 79.25 190 PRO A C 1
ATOM 1390 O O . PRO A 1 190 ? -0.050 7.399 -8.442 1.00 79.25 190 PRO A O 1
ATOM 1393 N N . ILE A 1 191 ? 1.414 6.732 -10.018 1.00 80.38 191 ILE A N 1
ATOM 1394 C CA . ILE A 1 191 ? 2.310 6.009 -9.107 1.00 80.38 191 ILE A CA 1
ATOM 1395 C C . ILE A 1 191 ? 3.632 6.760 -9.076 1.00 80.38 191 ILE A C 1
ATOM 1397 O O . ILE A 1 191 ? 4.229 6.981 -10.132 1.00 80.38 191 ILE A O 1
ATOM 1401 N N . ASP A 1 192 ? 4.067 7.140 -7.876 1.00 78.44 192 ASP A N 1
ATOM 1402 C CA . ASP A 1 192 ? 5.418 7.639 -7.659 1.00 78.44 192 ASP A CA 1
ATOM 1403 C C . ASP A 1 192 ? 6.402 6.470 -7.767 1.00 78.44 192 ASP A C 1
ATOM 1405 O O . ASP A 1 192 ? 6.379 5.528 -6.971 1.00 78.44 192 ASP A O 1
ATOM 1409 N N . ILE A 1 193 ? 7.239 6.513 -8.800 1.00 80.44 193 ILE A N 1
ATOM 1410 C CA . ILE A 1 193 ? 8.316 5.542 -9.005 1.00 80.44 193 ILE A CA 1
ATOM 1411 C C . ILE A 1 193 ? 9.686 6.123 -8.660 1.00 80.44 193 ILE A C 1
ATOM 1413 O O . ILE A 1 193 ? 10.712 5.575 -9.061 1.00 80.44 193 ILE A O 1
ATOM 1417 N N . THR A 1 194 ? 9.738 7.227 -7.915 1.00 80.00 194 THR A N 1
ATOM 1418 C CA . THR A 1 194 ? 10.996 7.758 -7.392 1.00 80.00 194 THR A CA 1
ATOM 1419 C C . THR A 1 194 ? 11.723 6.673 -6.599 1.00 80.00 194 THR A C 1
ATOM 1421 O O . THR A 1 194 ? 11.128 5.919 -5.829 1.00 80.00 194 THR A O 1
ATOM 1424 N N . ASN A 1 195 ? 13.034 6.570 -6.811 1.00 79.31 195 ASN A N 1
ATOM 1425 C CA . ASN A 1 195 ? 13.912 5.539 -6.251 1.00 79.31 195 ASN A CA 1
ATOM 1426 C C . ASN A 1 195 ? 13.649 4.109 -6.747 1.00 79.31 195 ASN A C 1
ATOM 1428 O O . ASN A 1 195 ? 14.343 3.187 -6.307 1.00 79.31 195 ASN A O 1
ATOM 1432 N N . TRP A 1 196 ? 12.708 3.891 -7.672 1.00 84.94 196 TRP A N 1
ATOM 1433 C CA . TRP A 1 196 ? 12.624 2.607 -8.357 1.00 84.94 196 TRP A CA 1
ATOM 1434 C C . TRP A 1 196 ? 13.854 2.413 -9.241 1.00 84.94 196 TRP A C 1
ATOM 1436 O O . TRP A 1 196 ? 14.514 3.364 -9.680 1.00 84.94 196 TRP A O 1
ATOM 1446 N N . LYS A 1 197 ? 14.154 1.145 -9.508 1.00 87.88 197 LYS A N 1
ATOM 1447 C CA . LYS A 1 197 ? 15.251 0.732 -10.371 1.00 87.88 197 LYS A CA 1
ATOM 1448 C C . LYS A 1 197 ? 14.762 -0.308 -11.354 1.00 87.88 197 LYS A C 1
ATOM 1450 O O . LYS A 1 197 ? 14.028 -1.224 -10.986 1.00 87.88 197 LYS A O 1
ATOM 1455 N N . LEU A 1 198 ? 15.196 -0.166 -12.597 1.00 88.38 198 LEU A N 1
ATOM 1456 C CA . LEU A 1 198 ? 15.093 -1.222 -13.585 1.00 88.38 198 LEU A CA 1
ATOM 1457 C C . LEU A 1 198 ? 16.431 -1.946 -13.616 1.00 88.38 198 LEU A C 1
ATOM 1459 O O . LEU A 1 198 ? 17.434 -1.356 -14.005 1.00 88.38 198 LEU A O 1
ATOM 1463 N N . THR A 1 199 ? 16.448 -3.204 -13.192 1.00 91.06 199 THR A N 1
ATOM 1464 C CA . THR A 1 199 ? 17.677 -3.988 -13.042 1.00 91.06 199 THR A CA 1
ATOM 1465 C C . THR A 1 199 ? 17.643 -5.181 -13.990 1.00 91.06 199 THR A C 1
ATOM 1467 O O . THR A 1 199 ? 16.697 -5.969 -13.976 1.00 91.06 199 THR A O 1
ATOM 1470 N N . ALA A 1 200 ? 18.684 -5.331 -14.806 1.00 89.00 200 ALA A N 1
ATOM 1471 C CA . ALA A 1 200 ? 18.926 -6.537 -15.584 1.00 89.00 200 ALA A CA 1
ATOM 1472 C C . ALA A 1 200 ? 19.691 -7.559 -14.741 1.00 89.00 200 ALA A C 1
ATOM 1474 O O . ALA A 1 200 ? 20.612 -7.207 -14.002 1.00 89.00 200 ALA A O 1
ATOM 1475 N N . LEU A 1 201 ? 19.331 -8.832 -14.882 1.00 92.44 201 LEU A N 1
ATOM 1476 C CA . LEU A 1 201 ? 20.073 -9.949 -14.307 1.00 92.44 201 LEU A CA 1
ATOM 1477 C C . LEU A 1 201 ? 20.782 -10.701 -15.432 1.00 92.44 201 LEU A C 1
ATOM 1479 O O . LEU A 1 201 ? 20.153 -11.090 -16.418 1.00 92.44 201 LEU A O 1
ATOM 1483 N N . SER A 1 202 ? 22.086 -10.926 -15.281 1.00 88.81 202 SER A N 1
ATOM 1484 C CA . SER A 1 202 ? 22.829 -11.812 -16.172 1.00 88.81 202 SER A CA 1
ATOM 1485 C C . SER A 1 202 ? 22.380 -13.264 -15.987 1.00 88.81 202 SER A C 1
ATOM 1487 O O . SER A 1 202 ? 21.797 -13.637 -14.966 1.00 88.81 202 SER A O 1
ATOM 1489 N N . GLN A 1 203 ? 22.732 -14.125 -16.942 1.00 89.25 203 GLN A N 1
ATOM 1490 C CA . GLN A 1 203 ? 22.475 -15.565 -16.841 1.00 89.25 203 GLN A CA 1
ATOM 1491 C C . GLN A 1 203 ? 23.126 -16.203 -15.595 1.00 89.25 203 GLN A C 1
ATOM 1493 O O . GLN A 1 203 ? 22.660 -17.230 -15.111 1.00 89.25 203 GLN A O 1
ATOM 1498 N N . THR A 1 204 ? 24.175 -15.579 -15.052 1.00 91.19 204 THR A N 1
ATOM 1499 C CA . THR A 1 204 ? 24.881 -16.014 -13.838 1.00 91.19 204 THR A CA 1
ATOM 1500 C C . THR A 1 204 ? 24.402 -15.300 -12.569 1.00 91.19 204 THR A C 1
ATOM 1502 O O . THR A 1 204 ? 25.017 -15.458 -11.517 1.00 91.19 204 THR A O 1
ATOM 1505 N N . GLY A 1 205 ? 23.327 -14.508 -12.646 1.00 88.75 205 GLY A N 1
ATOM 1506 C CA . GLY A 1 205 ? 22.719 -13.819 -11.504 1.00 88.75 205 GLY A CA 1
ATOM 1507 C C . GLY A 1 205 ? 23.381 -12.495 -11.113 1.00 88.75 205 GLY A C 1
ATOM 1508 O O . GLY A 1 205 ? 23.069 -11.951 -10.056 1.00 88.75 205 GLY A O 1
ATOM 1509 N N . SER A 1 206 ? 24.283 -11.953 -11.934 1.00 93.25 206 SER A N 1
ATOM 1510 C CA . SER A 1 206 ? 24.863 -10.628 -11.691 1.00 93.25 206 SER A CA 1
ATOM 1511 C C . SER A 1 206 ? 23.845 -9.542 -12.036 1.00 93.25 206 SER A C 1
ATOM 1513 O O . SER A 1 206 ? 23.332 -9.514 -13.152 1.00 93.25 206 SER A O 1
ATOM 1515 N N . ALA A 1 207 ? 23.560 -8.655 -11.084 1.00 92.88 207 ALA A N 1
ATOM 1516 C CA . ALA A 1 207 ? 22.622 -7.552 -11.259 1.00 92.88 207 ALA A CA 1
ATOM 1517 C C . ALA A 1 207 ? 23.307 -6.306 -11.835 1.00 92.88 207 ALA A C 1
ATOM 1519 O O . ALA A 1 207 ? 24.415 -5.951 -11.434 1.00 92.88 207 ALA A O 1
ATOM 1520 N N . THR A 1 208 ? 22.643 -5.628 -12.767 1.00 91.12 208 THR A N 1
ATOM 1521 C CA . THR A 1 208 ? 23.067 -4.336 -13.318 1.00 91.12 208 THR A CA 1
ATOM 1522 C C . THR A 1 208 ? 21.863 -3.413 -13.405 1.00 91.12 208 THR A C 1
ATOM 1524 O O . THR A 1 208 ? 20.884 -3.730 -14.079 1.00 91.12 208 THR A O 1
ATOM 1527 N N . ASP A 1 209 ? 21.923 -2.278 -12.713 1.00 89.69 209 ASP A N 1
ATOM 1528 C CA . ASP A 1 209 ? 20.884 -1.254 -12.792 1.00 89.69 209 ASP A CA 1
ATOM 1529 C C . ASP A 1 209 ? 20.960 -0.575 -14.167 1.00 89.69 209 ASP A C 1
ATOM 1531 O O . ASP A 1 209 ? 21.956 0.063 -14.496 1.00 89.69 209 ASP A O 1
ATOM 1535 N N . LEU A 1 210 ? 19.911 -0.741 -14.974 1.00 84.69 210 LEU A N 1
ATOM 1536 C CA . LEU A 1 210 ? 19.752 -0.107 -16.283 1.00 84.69 210 LEU A CA 1
ATOM 1537 C C . LEU A 1 210 ? 19.269 1.338 -16.141 1.00 84.69 210 LEU A C 1
ATOM 1539 O O . LEU A 1 210 ? 19.737 2.226 -16.844 1.00 84.69 210 LEU A O 1
ATOM 1543 N N . VAL A 1 211 ? 18.314 1.567 -15.233 1.00 84.94 211 VAL A N 1
ATOM 1544 C CA . VAL A 1 211 ? 17.704 2.881 -14.983 1.00 84.94 211 VAL A CA 1
ATOM 1545 C C . VAL A 1 211 ? 17.464 3.048 -13.488 1.00 84.94 211 VAL A C 1
ATOM 1547 O O . VAL A 1 211 ? 16.980 2.130 -12.827 1.00 84.94 211 VAL A O 1
ATOM 1550 N N . SER A 1 212 ? 17.776 4.233 -12.964 1.00 85.75 212 SER A N 1
ATOM 1551 C CA . SER A 1 212 ? 17.360 4.687 -11.633 1.00 85.75 212 SER A CA 1
ATOM 1552 C C . SER A 1 212 ? 16.492 5.929 -11.790 1.00 85.75 212 SER A C 1
ATOM 1554 O O . SER A 1 212 ? 16.937 6.918 -12.369 1.00 85.75 212 SER A O 1
ATOM 1556 N N . PHE A 1 213 ? 15.264 5.886 -11.282 1.00 81.62 213 PHE A N 1
ATOM 1557 C CA . PHE A 1 213 ? 14.335 7.010 -11.373 1.00 81.62 213 PHE A CA 1
ATOM 1558 C C . PHE A 1 213 ? 14.614 8.001 -10.238 1.00 81.62 213 PHE A C 1
ATOM 1560 O O . PHE A 1 213 ? 14.405 7.688 -9.064 1.00 81.62 213 PHE A O 1
ATOM 1567 N N . THR A 1 214 ? 15.126 9.188 -10.572 1.00 75.94 214 THR A N 1
ATOM 1568 C CA . THR A 1 214 ? 15.488 10.238 -9.605 1.00 75.94 214 THR A CA 1
ATOM 1569 C C . THR A 1 214 ? 14.611 11.486 -9.806 1.00 75.94 214 THR A C 1
ATOM 1571 O O . THR A 1 214 ? 14.407 11.921 -10.936 1.00 75.94 214 THR A O 1
ATOM 1574 N N . GLY A 1 215 ? 14.049 12.042 -8.721 1.00 61.00 215 GLY A N 1
ATOM 1575 C CA . GLY A 1 215 ? 13.230 13.276 -8.713 1.00 61.00 215 GLY A CA 1
ATOM 1576 C C . GLY A 1 215 ? 11.703 13.070 -8.652 1.00 61.00 215 GLY A C 1
ATOM 1577 O O . GLY A 1 215 ? 11.170 12.222 -9.347 1.00 61.00 215 GLY A O 1
ATOM 1578 N N . ALA A 1 216 ? 10.981 13.856 -7.843 1.00 53.22 216 ALA A N 1
ATOM 1579 C CA . ALA A 1 216 ? 9.547 13.645 -7.576 1.00 53.22 216 ALA A CA 1
ATOM 1580 C C . ALA A 1 216 ? 8.594 14.192 -8.665 1.00 53.22 216 ALA A C 1
ATOM 1582 O O . ALA A 1 216 ? 7.520 13.640 -8.887 1.00 53.22 216 ALA A O 1
ATOM 1583 N N . ASP A 1 217 ? 8.977 15.246 -9.396 1.00 46.97 217 ASP A N 1
ATOM 1584 C CA . ASP A 1 217 ? 8.022 15.976 -10.251 1.00 46.97 217 ASP A CA 1
ATOM 1585 C C . ASP A 1 217 ? 7.880 15.407 -11.678 1.00 46.97 217 ASP A C 1
ATOM 1587 O O . ASP A 1 217 ? 6.887 15.673 -12.355 1.00 46.97 217 ASP A O 1
ATOM 1591 N N . THR A 1 218 ? 8.825 14.574 -12.133 1.00 49.94 218 THR A N 1
ATOM 1592 C CA . THR A 1 218 ? 8.798 13.909 -13.456 1.00 49.94 218 THR A CA 1
ATOM 1593 C C . THR A 1 218 ? 8.544 12.400 -13.390 1.00 49.94 218 THR A C 1
ATOM 1595 O O . THR A 1 218 ? 8.415 11.767 -14.435 1.00 49.94 218 THR A O 1
ATOM 1598 N N . ASN A 1 219 ? 8.445 11.818 -12.187 1.00 56.53 219 ASN A N 1
ATOM 1599 C CA . ASN A 1 219 ? 8.372 10.364 -11.969 1.00 56.53 219 ASN A CA 1
ATOM 1600 C C . ASN A 1 219 ? 7.000 9.881 -11.471 1.00 56.53 219 ASN A C 1
ATOM 1602 O O . ASN A 1 219 ? 6.866 8.759 -10.986 1.00 56.53 219 ASN A O 1
ATOM 1606 N N . HIS A 1 220 ? 5.959 10.695 -11.637 1.00 60.09 220 HIS A N 1
ATOM 1607 C CA . HIS A 1 220 ? 4.582 10.238 -11.491 1.00 60.09 220 HIS A CA 1
ATOM 1608 C C . HIS A 1 220 ? 4.131 9.561 -12.785 1.00 60.09 220 HIS A C 1
ATOM 1610 O O . HIS A 1 220 ? 3.726 10.224 -13.744 1.00 60.09 220 HIS A O 1
ATOM 1616 N N . MET A 1 221 ? 4.189 8.228 -12.828 1.00 64.94 221 MET A N 1
ATOM 1617 C CA . MET A 1 221 ? 3.752 7.492 -14.011 1.00 64.94 221 MET A CA 1
ATOM 1618 C C . MET A 1 221 ? 2.237 7.550 -14.170 1.00 64.94 221 MET A C 1
ATOM 1620 O O . MET A 1 221 ? 1.489 6.980 -13.372 1.00 64.94 221 MET A O 1
ATOM 1624 N N . GLN A 1 222 ? 1.794 8.176 -15.258 1.00 58.25 222 GLN A N 1
ATOM 1625 C CA . GLN A 1 222 ? 0.423 8.121 -15.754 1.00 58.25 222 GLN A CA 1
ATOM 1626 C C . GLN A 1 222 ? 0.440 7.470 -17.138 1.00 58.25 222 GLN A C 1
ATOM 1628 O O . GLN A 1 222 ? 0.870 8.073 -18.116 1.00 58.25 222 GLN A O 1
ATOM 1633 N N . GLY A 1 223 ? -0.004 6.217 -17.229 1.00 60.38 223 GLY A N 1
ATOM 1634 C CA . GLY A 1 223 ? -0.014 5.483 -18.493 1.00 60.38 223 GLY A CA 1
A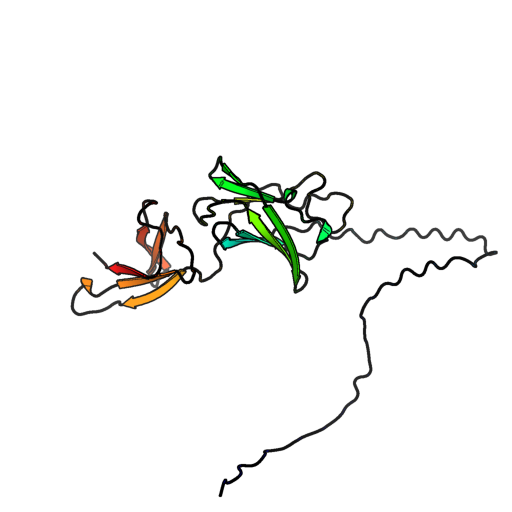TOM 1635 C C . GLY A 1 223 ? 1.334 4.847 -18.850 1.00 60.38 223 GLY A C 1
ATOM 1636 O O . GLY A 1 223 ? 1.839 4.031 -18.078 1.00 60.38 223 GLY A O 1
ATOM 1637 N N . LYS A 1 224 ? 1.841 5.138 -20.056 1.00 53.31 224 LYS A N 1
ATOM 1638 C CA . LYS A 1 224 ? 2.996 4.474 -20.686 1.00 53.31 224 LYS A CA 1
ATOM 1639 C C . LYS A 1 224 ? 4.237 5.366 -20.653 1.00 53.31 224 LYS A C 1
ATOM 1641 O O . LYS A 1 224 ? 4.161 6.518 -21.073 1.00 53.31 224 LYS A O 1
ATOM 1646 N N . THR A 1 225 ? 5.373 4.790 -20.264 1.00 62.38 225 THR A N 1
ATOM 1647 C CA . THR A 1 225 ? 6.694 5.423 -20.379 1.00 62.38 225 THR A CA 1
ATOM 1648 C C . THR A 1 225 ? 7.655 4.465 -21.079 1.00 62.38 225 THR A C 1
ATOM 1650 O O . THR A 1 225 ? 7.820 3.325 -20.641 1.00 62.38 225 THR A O 1
ATOM 1653 N N . SER A 1 226 ? 8.295 4.927 -22.157 1.00 63.69 226 SER A N 1
ATOM 1654 C CA . SER A 1 226 ? 9.334 4.183 -22.880 1.00 63.69 226 SER A CA 1
ATOM 1655 C C . SER A 1 226 ? 10.717 4.641 -22.423 1.00 63.69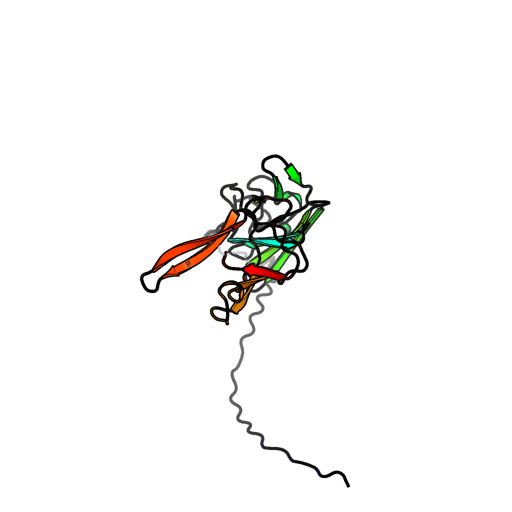 226 SER A C 1
ATOM 1657 O O . SER A 1 226 ? 11.002 5.838 -22.407 1.00 63.69 226 SER A O 1
ATOM 1659 N N . LEU A 1 227 ? 11.580 3.691 -22.074 1.00 62.53 227 LEU A N 1
ATOM 1660 C CA . LEU A 1 227 ? 12.975 3.945 -21.715 1.00 62.53 227 LEU A CA 1
ATOM 1661 C C . LEU A 1 227 ? 13.851 3.429 -22.854 1.00 62.53 227 LEU A C 1
ATOM 1663 O O . LEU A 1 227 ? 13.871 2.224 -23.098 1.00 62.53 227 LEU A O 1
ATOM 1667 N N . ALA A 1 228 ? 14.523 4.334 -23.563 1.00 54.19 228 ALA A N 1
ATOM 1668 C CA . ALA A 1 228 ? 15.486 3.977 -24.602 1.00 54.19 228 ALA A CA 1
ATOM 1669 C C . ALA A 1 228 ? 16.869 3.739 -23.980 1.00 54.19 228 ALA A C 1
ATOM 1671 O O . ALA A 1 228 ? 17.249 4.436 -23.034 1.00 54.19 228 ALA A O 1
ATOM 1672 N N . SER A 1 229 ? 17.633 2.788 -24.520 1.00 50.34 229 SER A N 1
ATOM 1673 C CA . SER A 1 229 ? 19.063 2.689 -24.221 1.00 50.34 229 SER A CA 1
ATOM 1674 C C . SER A 1 229 ? 19.793 3.882 -24.843 1.00 50.34 229 SER A C 1
ATOM 1676 O O . SER A 1 229 ? 19.704 4.097 -26.054 1.00 50.34 229 SER A O 1
ATOM 1678 N N . GLY A 1 230 ? 20.465 4.673 -24.005 1.00 43.91 230 GLY A N 1
ATOM 1679 C CA . GLY A 1 230 ? 21.418 5.698 -24.443 1.00 43.91 230 GLY A CA 1
ATOM 1680 C C . GLY A 1 230 ? 22.740 5.095 -24.889 1.00 43.91 230 GLY A C 1
ATOM 1681 O O . GLY A 1 230 ? 23.119 4.043 -24.326 1.00 43.91 230 GLY A O 1
#

Sequence (230 aa):
MCSEYGVGKKYIMSKHIKSFSKRATIYFVAISTILWSIGLPFSFSPTPIAQAAAPKINFVQYISPTSFTVRFDQAMSLATISTGSFTLMTSATDTETISTATASTADGITTATVTATGAKISPGAGDSVKVATSGDNVPQNTATPAESNTDGNMIGIMMPQGSVVISELKLSGSSATDEFIEIYNRTSNPIDITNWKLTALSQTGSATDLVSFTGADTNHMQGKTSLASG

pLDDT: mean 74.55, std 21.68, range [25.08, 98.31]